Protein AF-R5AZW1-F1 (afdb_monomer)

Structure (mmCIF, N/CA/C/O backbone):
data_AF-R5AZW1-F1
#
_entry.id   AF-R5AZW1-F1
#
loop_
_atom_site.group_PDB
_atom_site.id
_atom_site.type_symbol
_atom_site.label_atom_id
_atom_site.label_alt_id
_atom_site.label_comp_id
_atom_site.label_asym_id
_atom_site.label_entity_id
_atom_site.label_seq_id
_atom_site.pdbx_PDB_ins_code
_atom_site.Cartn_x
_atom_site.Cartn_y
_atom_site.Cartn_z
_atom_site.occupancy
_atom_site.B_iso_or_equiv
_atom_site.auth_seq_id
_atom_site.auth_comp_id
_atom_site.auth_asym_id
_atom_site.auth_atom_id
_atom_site.pdbx_PDB_model_num
ATOM 1 N N . MET A 1 1 ? 16.420 -13.176 -6.718 1.00 76.88 1 MET A N 1
ATOM 2 C CA . MET A 1 1 ? 15.170 -12.806 -7.417 1.00 76.88 1 MET A CA 1
ATOM 3 C C . MET A 1 1 ? 14.242 -14.005 -7.511 1.00 76.88 1 MET A C 1
ATOM 5 O O . MET A 1 1 ? 14.760 -15.119 -7.521 1.00 76.88 1 MET A O 1
ATOM 9 N N . PRO A 1 2 ? 12.912 -13.801 -7.532 1.00 81.50 2 PRO A N 1
ATOM 10 C CA . PRO A 1 2 ? 11.947 -14.888 -7.686 1.00 81.50 2 PRO A CA 1
ATOM 11 C C . PRO A 1 2 ? 12.075 -15.585 -9.046 1.00 81.50 2 PRO A C 1
ATOM 13 O O . PRO A 1 2 ? 12.482 -14.972 -10.034 1.00 81.50 2 PRO A O 1
ATOM 16 N N . ASP A 1 3 ? 11.690 -16.857 -9.102 1.00 87.06 3 ASP A N 1
ATOM 17 C CA . ASP A 1 3 ? 11.747 -17.650 -10.331 1.00 87.06 3 ASP A CA 1
ATOM 18 C C . ASP A 1 3 ? 10.941 -17.000 -11.470 1.00 87.06 3 ASP A C 1
ATOM 20 O O . ASP A 1 3 ? 9.814 -16.536 -11.286 1.00 87.06 3 ASP A O 1
ATOM 24 N N . GLY A 1 4 ? 11.521 -16.981 -12.674 1.00 90.19 4 GLY A N 1
ATOM 25 C CA . GLY A 1 4 ? 10.888 -16.445 -13.885 1.00 90.19 4 GLY A CA 1
ATOM 26 C C . GLY A 1 4 ? 10.971 -14.926 -14.055 1.00 90.19 4 GLY A C 1
ATOM 27 O O . GLY A 1 4 ? 10.566 -14.424 -15.103 1.00 90.19 4 GLY A O 1
ATOM 28 N N . TRP A 1 5 ? 11.507 -14.203 -13.071 1.00 93.88 5 TRP A N 1
ATOM 29 C CA . TRP A 1 5 ? 11.834 -12.786 -13.209 1.00 93.88 5 TRP A CA 1
ATOM 30 C C . TRP A 1 5 ? 13.186 -12.603 -13.900 1.00 93.88 5 TRP A C 1
ATOM 32 O O . TRP A 1 5 ? 14.061 -13.466 -13.815 1.00 93.88 5 TRP A O 1
ATOM 42 N N . SER A 1 6 ? 13.366 -11.461 -14.561 1.00 92.88 6 SER A N 1
ATOM 43 C CA . SER A 1 6 ? 14.646 -11.081 -15.165 1.00 92.88 6 SER A CA 1
ATOM 44 C C . SER A 1 6 ? 15.019 -9.650 -14.815 1.00 92.88 6 SER A C 1
ATOM 46 O O . SER A 1 6 ? 14.184 -8.754 -14.948 1.00 92.88 6 SER A O 1
ATOM 48 N N . ASP A 1 7 ? 16.273 -9.433 -14.445 1.00 90.88 7 ASP A N 1
ATOM 49 C CA . ASP A 1 7 ? 16.876 -8.123 -14.244 1.00 90.88 7 ASP A CA 1
ATOM 50 C C . ASP A 1 7 ? 17.821 -7.759 -15.403 1.00 90.88 7 ASP A C 1
ATOM 52 O O . ASP A 1 7 ? 18.468 -8.619 -16.006 1.00 90.88 7 ASP A O 1
ATOM 56 N N . THR A 1 8 ? 17.856 -6.489 -15.807 1.00 91.75 8 THR A N 1
ATOM 57 C CA . THR A 1 8 ? 18.752 -6.002 -16.869 1.00 91.75 8 THR A CA 1
ATOM 58 C C . THR A 1 8 ? 19.011 -4.504 -16.725 1.00 91.75 8 THR A C 1
ATOM 60 O O . THR A 1 8 ? 18.063 -3.723 -16.632 1.00 91.75 8 THR A O 1
ATOM 63 N N . SER A 1 9 ? 20.278 -4.091 -16.809 1.00 92.25 9 SER A N 1
ATOM 64 C CA . SER A 1 9 ? 20.646 -2.678 -16.956 1.00 92.25 9 SER A CA 1
ATOM 65 C C . SER A 1 9 ? 20.612 -2.251 -18.423 1.00 92.25 9 SER A C 1
ATOM 67 O O . SER A 1 9 ? 21.193 -2.908 -19.291 1.00 92.25 9 SER A O 1
ATOM 69 N N . LYS A 1 10 ? 19.943 -1.131 -18.703 1.00 93.19 10 LYS A N 1
ATOM 70 C CA . LYS A 1 10 ? 19.966 -0.423 -19.993 1.00 93.19 10 LYS A CA 1
ATOM 71 C C . LYS A 1 10 ? 20.724 0.907 -19.918 1.00 93.19 10 LYS A C 1
ATOM 73 O O . LYS A 1 10 ? 20.626 1.707 -20.848 1.00 93.19 10 LYS A O 1
ATOM 78 N N . ALA A 1 11 ? 21.457 1.149 -18.830 1.00 89.62 11 ALA A N 1
ATOM 79 C CA . ALA A 1 11 ? 22.353 2.294 -18.723 1.00 89.62 11 ALA A CA 1
ATOM 80 C C . ALA A 1 11 ? 23.474 2.223 -19.783 1.00 89.62 11 ALA A C 1
ATOM 82 O O . ALA A 1 11 ? 23.737 1.161 -20.355 1.00 89.62 11 ALA A O 1
ATOM 83 N N . ASP A 1 12 ? 24.130 3.355 -20.052 1.00 85.12 12 ASP A N 1
ATOM 84 C CA . ASP A 1 12 ? 25.284 3.432 -20.957 1.00 85.12 12 ASP A CA 1
ATOM 85 C C . ASP A 1 12 ? 26.487 4.099 -20.253 1.00 85.12 12 ASP A C 1
ATOM 87 O O . ASP A 1 12 ? 26.465 5.319 -20.053 1.00 85.12 12 ASP A O 1
ATOM 91 N N . PRO A 1 13 ? 27.529 3.330 -19.868 1.00 84.44 13 PRO A N 1
ATOM 92 C CA . PRO A 1 13 ? 27.634 1.872 -20.000 1.00 84.44 13 PRO A CA 1
ATOM 93 C C . PRO A 1 13 ? 26.660 1.130 -19.067 1.00 84.44 13 PRO A C 1
ATOM 95 O O . PRO A 1 13 ? 26.222 1.668 -18.055 1.00 84.44 13 PRO A O 1
ATOM 98 N N . ALA A 1 14 ? 26.331 -0.121 -19.400 1.00 86.19 14 ALA A N 1
ATOM 99 C CA . ALA A 1 14 ? 25.444 -0.936 -18.571 1.00 86.19 14 ALA A CA 1
ATOM 100 C C . ALA A 1 14 ? 26.052 -1.172 -17.179 1.00 86.19 14 ALA A C 1
ATOM 102 O O . ALA A 1 14 ? 27.218 -1.575 -17.065 1.00 86.19 14 ALA A O 1
ATOM 103 N N . ASN A 1 15 ? 25.241 -0.965 -16.140 1.00 85.06 15 ASN A N 1
ATOM 104 C CA . ASN A 1 15 ? 25.618 -1.251 -14.761 1.00 85.06 15 ASN A CA 1
ATOM 105 C C . ASN A 1 15 ? 25.743 -2.763 -14.546 1.00 85.06 15 ASN A C 1
ATOM 107 O O . ASN A 1 15 ? 25.106 -3.565 -15.237 1.00 85.06 15 ASN A O 1
ATOM 111 N N . LYS A 1 16 ? 26.597 -3.159 -13.600 1.00 77.25 16 LYS A N 1
ATOM 112 C CA . LYS A 1 16 ? 26.887 -4.566 -13.303 1.00 77.25 16 LYS A CA 1
ATOM 113 C C . LYS A 1 16 ? 26.276 -4.975 -11.960 1.00 77.25 16 LYS A C 1
ATOM 115 O O . LYS A 1 16 ? 26.348 -4.179 -11.025 1.00 77.25 16 LYS A O 1
ATOM 120 N N . PRO A 1 17 ? 25.732 -6.199 -11.856 1.00 70.38 17 PRO A N 1
ATOM 121 C CA . PRO A 1 17 ? 25.161 -6.705 -10.615 1.00 70.38 17 PRO A CA 1
ATOM 122 C C . PRO A 1 17 ? 26.236 -7.093 -9.593 1.00 70.38 17 PRO A C 1
ATOM 124 O O . PRO A 1 17 ? 27.392 -7.364 -9.937 1.00 70.38 17 PRO A O 1
ATOM 127 N N . TYR A 1 18 ? 25.845 -7.206 -8.325 1.00 62.69 18 TYR A N 1
ATOM 128 C CA . TYR A 1 18 ? 26.650 -7.866 -7.301 1.00 62.69 18 TYR A CA 1
ATOM 129 C C . TYR A 1 18 ? 26.858 -9.350 -7.666 1.00 62.69 18 TYR A C 1
ATOM 131 O O . TYR A 1 18 ? 25.912 -10.007 -8.109 1.00 62.69 18 TYR A O 1
ATOM 139 N N . PRO A 1 19 ? 28.046 -9.946 -7.437 1.00 62.03 19 PRO A N 1
ATOM 140 C CA . PRO A 1 19 ? 29.243 -9.390 -6.796 1.00 62.03 19 PRO A CA 1
ATOM 141 C C . PRO A 1 19 ? 30.263 -8.778 -7.768 1.00 62.03 19 PRO A C 1
ATOM 143 O O . PRO A 1 19 ? 31.362 -8.429 -7.335 1.00 62.03 19 PRO A O 1
ATOM 146 N N . ASP A 1 20 ? 29.943 -8.681 -9.061 1.00 65.69 20 ASP A N 1
ATOM 147 C CA . ASP A 1 20 ? 30.880 -8.203 -10.087 1.00 65.69 20 ASP A CA 1
ATOM 148 C C . ASP A 1 20 ? 31.242 -6.723 -9.897 1.00 65.69 20 ASP A C 1
ATOM 150 O O . ASP A 1 20 ? 32.332 -6.295 -10.290 1.00 65.69 20 ASP A O 1
ATOM 154 N N . ASP A 1 21 ? 30.355 -5.966 -9.248 1.00 65.94 21 ASP A N 1
ATOM 155 C CA . ASP A 1 21 ? 30.630 -4.649 -8.692 1.00 65.94 21 ASP A CA 1
ATOM 156 C C . ASP A 1 21 ? 30.163 -4.589 -7.219 1.00 65.94 21 ASP A C 1
ATOM 158 O O . ASP A 1 21 ? 28.979 -4.799 -6.936 1.00 65.94 21 ASP A O 1
ATOM 162 N N . PRO A 1 22 ? 31.054 -4.311 -6.243 1.00 60.47 22 PRO A N 1
ATOM 163 C CA . PRO A 1 22 ? 30.675 -4.175 -4.834 1.00 60.47 22 PRO A CA 1
ATOM 164 C C . PRO A 1 22 ? 29.784 -2.954 -4.563 1.00 60.47 22 PRO A C 1
ATOM 166 O O . PRO A 1 22 ? 29.311 -2.789 -3.439 1.00 60.47 22 PRO A O 1
ATOM 169 N N . THR A 1 23 ? 29.577 -2.100 -5.565 1.00 61.88 23 THR A N 1
ATOM 170 C CA . THR A 1 23 ? 28.683 -0.948 -5.517 1.00 61.88 23 THR A CA 1
ATOM 171 C C . THR A 1 23 ? 27.357 -1.174 -6.246 1.00 61.88 23 THR A C 1
ATOM 173 O O . THR A 1 23 ? 26.693 -0.198 -6.537 1.00 61.88 23 THR A O 1
ATOM 176 N N . ASP A 1 24 ? 26.951 -2.431 -6.484 1.00 65.62 24 ASP A N 1
ATOM 177 C CA . ASP A 1 24 ? 25.712 -2.843 -7.174 1.00 65.62 24 ASP A CA 1
ATOM 178 C C . ASP A 1 24 ? 24.597 -1.784 -7.217 1.00 65.62 24 ASP A C 1
ATOM 180 O O . ASP A 1 24 ? 24.000 -1.401 -6.203 1.00 65.62 24 ASP A O 1
ATOM 184 N N . PHE A 1 25 ? 24.360 -1.302 -8.435 1.00 75.31 25 PHE A N 1
ATOM 185 C CA . PHE A 1 25 ? 23.361 -0.291 -8.768 1.00 75.31 25 PHE A CA 1
ATOM 186 C C . PHE A 1 25 ? 22.178 -0.890 -9.524 1.00 75.31 25 PHE A C 1
ATOM 188 O O . PHE A 1 25 ? 21.281 -0.159 -9.928 1.00 75.31 25 PHE A O 1
ATOM 195 N N . THR A 1 26 ? 22.181 -2.208 -9.730 1.00 88.81 26 THR A N 1
ATOM 196 C CA . THR A 1 26 ? 21.106 -2.954 -10.382 1.00 88.81 26 THR A CA 1
ATOM 197 C C . THR A 1 26 ? 20.138 -3.512 -9.333 1.00 88.81 26 THR A C 1
ATOM 199 O O . THR A 1 26 ? 20.207 -3.174 -8.148 1.00 88.81 26 THR A O 1
ATOM 202 N N . TRP A 1 27 ? 19.173 -4.325 -9.760 1.00 90.88 27 TRP A N 1
ATOM 203 C CA . TRP A 1 27 ? 18.217 -4.931 -8.843 1.00 90.88 27 TRP A CA 1
ATOM 204 C C . TRP A 1 27 ? 18.862 -6.067 -8.044 1.00 90.88 27 TRP A C 1
ATOM 206 O O . TRP A 1 27 ? 19.248 -7.092 -8.598 1.00 90.88 27 TRP A O 1
ATOM 216 N N . VAL A 1 28 ? 18.873 -5.938 -6.720 1.00 86.94 28 VAL A N 1
ATOM 217 C CA . VAL A 1 28 ? 19.456 -6.913 -5.793 1.00 86.94 28 VAL A CA 1
ATOM 218 C C . VAL A 1 28 ? 18.421 -7.427 -4.795 1.00 86.94 28 VAL A C 1
ATOM 220 O O . VAL A 1 28 ? 17.479 -6.733 -4.418 1.00 86.94 28 VAL A O 1
ATOM 223 N N . THR A 1 29 ? 18.573 -8.679 -4.363 1.00 87.56 29 THR A N 1
ATOM 224 C CA . THR A 1 29 ? 17.787 -9.240 -3.257 1.00 87.56 29 THR A CA 1
ATOM 225 C C . THR A 1 29 ? 18.487 -8.934 -1.935 1.00 87.56 29 THR A C 1
ATOM 227 O O . THR A 1 29 ? 19.604 -9.396 -1.710 1.00 87.56 29 THR A O 1
ATOM 230 N N . MET A 1 30 ? 17.826 -8.184 -1.054 1.00 83.06 30 MET A N 1
ATOM 231 C CA . MET A 1 30 ? 18.367 -7.755 0.237 1.00 83.06 30 MET A CA 1
ATOM 232 C C . MET A 1 30 ? 17.641 -8.442 1.394 1.00 83.06 30 MET A C 1
ATOM 234 O O . MET A 1 30 ? 16.419 -8.585 1.336 1.00 83.06 30 MET A O 1
ATOM 238 N N . PRO A 1 31 ? 18.345 -8.849 2.467 1.00 83.38 31 PRO A N 1
ATOM 239 C CA . PRO A 1 31 ? 17.691 -9.342 3.674 1.00 83.38 31 PRO A CA 1
ATOM 240 C C . PRO A 1 31 ? 16.939 -8.211 4.385 1.00 83.38 31 PRO A C 1
ATOM 242 O O . PRO A 1 31 ? 17.394 -7.068 4.372 1.00 83.38 31 PRO A O 1
ATOM 245 N N . SER A 1 32 ? 15.841 -8.534 5.070 1.00 81.19 32 SER A N 1
ATOM 246 C CA . SER A 1 32 ? 15.137 -7.603 5.964 1.00 81.19 32 SER A CA 1
ATOM 247 C C . SER A 1 32 ? 16.091 -7.053 7.027 1.00 81.19 32 SER A C 1
ATOM 249 O O . SER A 1 32 ? 16.717 -7.832 7.749 1.00 81.19 32 SER A O 1
ATOM 251 N N . ASN A 1 33 ? 16.258 -5.730 7.111 1.00 74.69 33 ASN A N 1
ATOM 252 C CA . ASN A 1 33 ? 17.127 -5.107 8.110 1.00 74.69 33 ASN A CA 1
ATOM 253 C C . ASN A 1 33 ? 16.808 -3.620 8.317 1.00 74.69 33 ASN A C 1
ATOM 255 O O . ASN A 1 33 ? 16.446 -2.918 7.377 1.00 74.69 33 ASN A O 1
ATOM 259 N N . GLY A 1 34 ? 17.050 -3.116 9.530 1.00 70.00 34 GLY A N 1
ATOM 260 C CA . GLY A 1 34 ? 16.781 -1.714 9.877 1.00 70.00 34 GLY A CA 1
ATOM 261 C C . GLY A 1 34 ? 17.607 -0.676 9.107 1.00 70.00 34 GLY A C 1
ATOM 262 O O . GLY A 1 34 ? 17.243 0.488 9.107 1.00 70.00 34 GLY A O 1
ATOM 263 N N . LEU A 1 35 ? 18.693 -1.069 8.428 1.00 69.75 35 LEU A N 1
ATOM 264 C CA . LEU A 1 35 ? 19.509 -0.133 7.647 1.00 69.75 35 LEU A CA 1
ATOM 265 C C . LEU A 1 35 ? 18.927 0.136 6.255 1.00 69.75 35 LEU A C 1
ATOM 267 O O . LEU A 1 35 ? 19.135 1.219 5.714 1.00 69.75 35 LEU A O 1
ATOM 271 N N . ASN A 1 36 ? 18.284 -0.857 5.635 1.00 71.88 36 ASN A N 1
ATOM 272 C CA . ASN A 1 36 ? 17.849 -0.795 4.239 1.00 71.88 36 ASN A CA 1
ATOM 273 C C . ASN A 1 36 ? 16.331 -0.690 4.109 1.00 71.88 36 ASN A C 1
ATOM 275 O O . ASN A 1 36 ? 15.863 0.258 3.489 1.00 71.88 36 ASN A O 1
ATOM 279 N N . ALA A 1 37 ? 15.608 -1.646 4.691 1.00 73.06 37 ALA A N 1
ATOM 280 C CA . ALA A 1 37 ? 14.163 -1.649 4.888 1.00 73.06 37 ALA A CA 1
ATOM 281 C C . ALA A 1 37 ? 13.788 -2.877 5.737 1.00 73.06 37 ALA A C 1
ATOM 283 O O . ALA A 1 37 ? 14.429 -3.931 5.637 1.00 73.06 37 ALA A O 1
ATOM 284 N N . ILE A 1 38 ? 12.745 -2.763 6.559 1.00 77.56 38 ILE A N 1
ATOM 285 C CA . ILE A 1 38 ? 12.193 -3.906 7.295 1.00 77.56 38 ILE A CA 1
ATOM 286 C C . ILE A 1 38 ? 10.981 -4.381 6.510 1.00 77.56 38 ILE A C 1
ATOM 288 O O . ILE A 1 38 ? 9.958 -3.700 6.490 1.00 77.56 38 ILE A O 1
ATOM 292 N N . THR A 1 39 ? 11.099 -5.523 5.828 1.00 75.38 39 THR A N 1
ATOM 293 C CA . THR A 1 39 ? 9.947 -6.029 5.082 1.00 75.38 39 THR A CA 1
ATOM 294 C C . THR A 1 39 ? 8.820 -6.446 6.035 1.00 75.38 39 THR A C 1
ATOM 296 O O . THR A 1 39 ? 9.087 -7.121 7.037 1.00 75.38 39 THR A O 1
ATOM 299 N N . PRO A 1 40 ? 7.567 -6.074 5.727 1.00 67.38 40 PRO A N 1
ATOM 300 C CA . PRO A 1 40 ? 6.389 -6.561 6.437 1.00 67.38 40 PRO A CA 1
ATOM 301 C C . PRO A 1 40 ? 6.153 -8.077 6.288 1.00 67.38 40 PRO A C 1
ATOM 303 O O . PRO A 1 40 ? 5.501 -8.656 7.157 1.00 67.38 40 PRO A O 1
ATOM 306 N N . TRP A 1 41 ? 6.689 -8.745 5.251 1.00 71.56 41 TRP A N 1
ATOM 307 C CA . TRP A 1 41 ? 6.569 -10.204 5.084 1.00 71.56 41 TRP A CA 1
ATOM 308 C C . TRP A 1 41 ? 7.860 -10.866 4.612 1.00 71.56 41 TRP A C 1
ATOM 310 O O . TRP A 1 41 ? 8.583 -10.375 3.756 1.00 71.56 41 TRP A O 1
ATOM 320 N N . GLY A 1 42 ? 8.096 -12.083 5.096 1.00 72.75 42 GLY A N 1
ATOM 321 C CA . GLY A 1 42 ? 9.239 -12.879 4.663 1.00 72.75 42 GLY A CA 1
ATOM 322 C C . GLY A 1 42 ? 10.571 -12.349 5.197 1.00 72.75 42 GLY A C 1
ATOM 323 O O . GLY A 1 42 ? 10.635 -11.651 6.206 1.00 72.75 42 GLY A O 1
ATOM 324 N N . ALA A 1 43 ? 11.663 -12.771 4.559 1.00 82.75 43 ALA A N 1
ATOM 325 C CA . ALA A 1 43 ? 13.023 -12.524 5.044 1.00 82.75 43 ALA A CA 1
ATOM 326 C C . ALA A 1 43 ? 13.838 -11.580 4.147 1.00 82.75 43 ALA A C 1
ATOM 328 O O . ALA A 1 43 ? 14.952 -11.204 4.515 1.00 82.75 43 ALA A O 1
ATOM 329 N N . CYS A 1 44 ? 13.324 -11.217 2.971 1.00 84.25 44 CYS A N 1
ATOM 330 C CA . CYS A 1 44 ? 14.052 -10.442 1.975 1.00 84.25 44 CYS A CA 1
ATOM 331 C C . CYS A 1 44 ? 13.114 -9.653 1.060 1.00 84.25 44 CYS A C 1
ATOM 333 O O . CYS A 1 44 ? 11.981 -10.068 0.857 1.00 84.25 44 CYS A O 1
ATOM 335 N N . PHE A 1 45 ? 13.642 -8.596 0.450 1.00 88.06 45 PHE A N 1
ATOM 336 C CA . PHE A 1 45 ? 12.962 -7.733 -0.518 1.00 88.06 45 PHE A CA 1
ATOM 337 C C . PHE A 1 45 ? 13.876 -7.442 -1.722 1.00 88.06 45 PHE A C 1
ATOM 339 O O . PHE A 1 45 ? 15.079 -7.723 -1.681 1.00 88.06 45 PHE A O 1
ATOM 346 N N . ALA A 1 46 ? 13.325 -6.884 -2.804 1.00 91.12 46 ALA A N 1
ATOM 347 C CA . ALA A 1 46 ? 14.109 -6.422 -3.951 1.00 91.12 46 ALA A CA 1
ATOM 348 C C . ALA A 1 46 ? 14.458 -4.936 -3.792 1.00 91.12 46 ALA A C 1
ATOM 350 O O . ALA A 1 46 ? 13.611 -4.141 -3.398 1.00 91.12 46 ALA A O 1
ATOM 351 N N . MET A 1 47 ? 15.692 -4.546 -4.101 1.00 89.94 47 MET A N 1
ATOM 352 C CA . MET A 1 47 ? 16.184 -3.175 -3.947 1.00 89.94 47 MET A CA 1
ATOM 353 C C . MET A 1 47 ? 16.992 -2.751 -5.167 1.00 89.94 47 MET A C 1
ATOM 355 O O . MET A 1 47 ? 17.668 -3.574 -5.772 1.00 89.94 47 MET A O 1
ATOM 359 N N . VAL A 1 48 ? 16.957 -1.464 -5.492 1.00 90.44 48 VAL A N 1
ATOM 360 C CA . VAL A 1 48 ? 17.796 -0.831 -6.516 1.00 90.44 48 VAL A CA 1
ATOM 361 C C . VAL A 1 48 ? 18.225 0.551 -6.031 1.00 90.44 48 VAL A C 1
ATOM 363 O O . VAL A 1 48 ? 17.488 1.202 -5.287 1.00 90.44 48 VAL A O 1
ATOM 366 N N . GLN A 1 49 ? 19.418 1.008 -6.411 1.00 85.94 49 GLN A N 1
ATOM 367 C CA . GLN A 1 49 ? 19.969 2.284 -5.951 1.00 85.94 49 GLN A CA 1
ATOM 368 C C . GLN A 1 49 ? 20.717 3.033 -7.054 1.00 85.94 49 GLN A C 1
ATOM 370 O O . GLN A 1 49 ? 21.299 2.427 -7.947 1.00 85.94 49 GLN A O 1
ATOM 375 N N . CYS A 1 50 ? 20.720 4.366 -6.976 1.00 80.81 50 CYS A N 1
ATOM 376 C CA . CYS A 1 50 ? 21.550 5.191 -7.849 1.00 80.81 50 CYS A CA 1
ATOM 377 C C . CYS A 1 50 ? 23.031 5.122 -7.463 1.00 80.81 50 CYS A C 1
ATOM 379 O O . CYS A 1 50 ? 23.386 4.891 -6.306 1.00 80.81 50 CYS A O 1
ATOM 381 N N . HIS A 1 51 ? 23.877 5.474 -8.431 1.00 75.44 51 HIS A N 1
ATOM 382 C CA . HIS A 1 51 ? 25.277 5.815 -8.197 1.00 75.44 51 HIS A CA 1
ATOM 383 C C . HIS A 1 51 ? 25.427 6.977 -7.214 1.00 75.44 51 HIS A C 1
ATOM 385 O O . HIS A 1 51 ? 24.792 8.025 -7.367 1.00 75.44 51 HIS A O 1
ATOM 391 N N . TYR A 1 52 ? 26.320 6.812 -6.236 1.00 66.06 52 TYR A N 1
ATOM 392 C CA . TYR A 1 52 ? 26.723 7.868 -5.308 1.00 66.06 52 TYR A CA 1
ATOM 393 C C . TYR A 1 52 ? 27.991 8.563 -5.818 1.00 66.06 52 TYR A C 1
ATOM 395 O O . TYR A 1 52 ? 28.961 7.908 -6.188 1.00 66.06 52 TYR A O 1
ATOM 403 N N . GLY A 1 53 ? 28.031 9.898 -5.801 1.00 64.88 53 GLY A N 1
ATOM 404 C CA . GLY A 1 53 ? 29.239 10.641 -6.169 1.00 64.88 53 GLY A CA 1
ATOM 405 C C . GLY A 1 53 ? 28.982 12.082 -6.598 1.00 64.88 53 GLY A C 1
ATOM 406 O O . GLY A 1 53 ? 27.845 12.536 -6.661 1.00 64.88 53 GLY A O 1
ATOM 407 N N . VAL A 1 54 ? 30.066 12.807 -6.900 1.00 64.12 54 VAL A N 1
ATOM 408 C CA . VAL A 1 54 ? 30.015 14.205 -7.382 1.00 64.12 54 VAL A CA 1
ATOM 409 C C . VAL A 1 54 ? 29.395 14.295 -8.782 1.00 64.12 54 VAL A C 1
ATOM 411 O O . VAL A 1 54 ? 28.740 15.284 -9.103 1.00 64.12 54 VAL A O 1
ATOM 414 N N . THR A 1 55 ? 29.569 13.247 -9.590 1.00 76.00 55 THR A N 1
ATOM 415 C CA . THR A 1 55 ? 29.022 13.132 -10.947 1.00 76.00 55 THR A CA 1
ATOM 416 C C . THR A 1 55 ? 28.386 11.746 -11.089 1.00 76.00 55 THR A C 1
ATOM 418 O O . THR A 1 55 ? 29.028 10.840 -11.616 1.00 76.00 55 THR A O 1
ATOM 421 N N . PRO A 1 56 ? 27.188 11.533 -10.522 1.00 78.56 56 PRO A N 1
ATOM 422 C CA . PRO A 1 56 ? 26.574 10.212 -10.492 1.00 78.56 56 PRO A CA 1
ATOM 423 C C . PRO A 1 56 ? 26.212 9.756 -11.909 1.00 78.56 56 PRO A C 1
ATOM 425 O O . PRO A 1 56 ? 25.665 10.534 -12.696 1.00 78.56 56 PRO A O 1
ATOM 428 N N . GLU A 1 57 ? 26.529 8.503 -12.227 1.00 83.62 57 GLU A N 1
ATOM 429 C CA . GLU A 1 57 ? 26.151 7.879 -13.494 1.00 83.62 57 GLU A CA 1
ATOM 430 C C . GLU A 1 57 ? 24.639 7.626 -13.545 1.00 83.62 57 GLU A C 1
ATOM 432 O O . GLU A 1 57 ? 23.964 7.511 -12.515 1.00 83.62 57 GLU A O 1
ATOM 437 N N . ALA A 1 58 ? 24.094 7.580 -14.760 1.00 87.62 58 ALA A N 1
ATOM 438 C CA . ALA A 1 58 ? 22.676 7.328 -14.961 1.00 87.62 58 ALA A CA 1
ATOM 439 C C . ALA A 1 58 ? 22.336 5.851 -14.710 1.00 87.62 58 ALA A C 1
ATOM 441 O O . ALA A 1 58 ? 23.058 4.943 -15.111 1.00 87.62 58 ALA A O 1
ATOM 442 N N . SER A 1 59 ? 21.198 5.625 -14.072 1.00 90.50 59 SER A N 1
ATOM 443 C CA . SER A 1 59 ? 20.564 4.330 -13.859 1.00 90.50 59 SER A CA 1
ATOM 444 C C . SER A 1 59 ? 19.425 4.160 -14.860 1.00 90.50 59 SER A C 1
ATOM 446 O O . SER A 1 59 ? 18.666 5.104 -15.110 1.00 90.50 59 SER A O 1
ATOM 448 N N . ASP A 1 60 ? 19.310 2.962 -15.424 1.00 94.50 60 ASP A N 1
ATOM 449 C CA . ASP A 1 60 ? 18.160 2.529 -16.221 1.00 94.50 60 ASP A CA 1
ATOM 450 C C . ASP A 1 60 ? 17.978 1.024 -16.002 1.00 94.50 60 ASP A C 1
ATOM 452 O O . ASP A 1 60 ? 18.373 0.193 -16.820 1.00 94.50 60 ASP A O 1
ATOM 456 N N . GLU A 1 61 ? 17.458 0.679 -14.828 1.00 95.00 61 GLU A N 1
ATOM 457 C CA . GLU A 1 61 ? 17.511 -0.669 -14.268 1.00 95.00 61 GLU A CA 1
ATOM 458 C C . GLU A 1 61 ? 16.140 -1.322 -14.299 1.00 95.00 61 GLU A C 1
ATOM 460 O O . GLU A 1 61 ? 15.186 -0.840 -13.685 1.00 95.00 61 GLU A O 1
ATOM 465 N N . TRP A 1 62 ? 16.036 -2.438 -15.009 1.00 96.56 62 TRP A N 1
ATOM 466 C CA . TRP A 1 62 ? 14.773 -3.112 -15.271 1.00 96.56 62 TRP A CA 1
ATOM 467 C C . TRP A 1 62 ? 14.680 -4.388 -14.459 1.00 96.56 62 TRP A C 1
ATOM 469 O O . TRP A 1 62 ? 15.576 -5.219 -14.534 1.00 96.56 62 TRP A O 1
ATOM 479 N N . LEU A 1 63 ? 13.561 -4.568 -13.767 1.00 96.62 63 LEU A N 1
ATOM 480 C CA . LEU A 1 63 ? 13.152 -5.826 -13.162 1.00 96.62 63 LEU A CA 1
ATOM 481 C C . LEU A 1 63 ? 11.805 -6.227 -13.761 1.00 96.62 63 LEU A C 1
ATOM 483 O O . LEU A 1 63 ? 10.798 -5.544 -13.581 1.00 96.62 63 LEU A O 1
ATOM 487 N N . VAL A 1 64 ? 11.802 -7.311 -14.527 1.00 97.50 64 VAL A N 1
ATOM 488 C CA . VAL A 1 64 ? 10.682 -7.720 -15.377 1.00 97.50 64 VAL A CA 1
ATOM 489 C C . VAL A 1 64 ? 10.043 -8.991 -14.831 1.00 97.50 64 VAL A C 1
ATOM 491 O O . VAL A 1 64 ? 10.738 -9.964 -14.537 1.00 97.50 64 VAL A O 1
ATOM 494 N N . THR A 1 65 ? 8.716 -8.985 -14.721 1.00 96.88 65 THR A N 1
ATOM 495 C CA . THR A 1 65 ? 7.931 -10.141 -14.281 1.00 96.88 65 THR A CA 1
ATOM 496 C C . THR A 1 65 ? 7.900 -11.234 -15.355 1.00 96.88 65 THR A C 1
ATOM 498 O O . THR A 1 65 ? 8.031 -10.942 -16.551 1.00 96.88 65 THR A O 1
ATOM 501 N N . PRO A 1 66 ? 7.606 -12.493 -14.985 1.00 96.44 66 PRO A N 1
ATOM 502 C CA . PRO A 1 66 ? 7.125 -13.467 -15.957 1.00 96.44 66 PRO A CA 1
ATOM 503 C C . PRO A 1 66 ? 5.823 -12.985 -16.619 1.00 96.44 66 PRO A C 1
ATOM 505 O O . PRO A 1 66 ? 5.159 -12.053 -16.149 1.00 96.44 66 PRO A O 1
ATOM 508 N N . THR A 1 67 ? 5.441 -13.641 -17.714 1.00 96.75 67 THR A N 1
ATOM 509 C CA . THR A 1 67 ? 4.145 -13.402 -18.357 1.00 96.75 67 THR A CA 1
ATOM 510 C C . THR A 1 67 ? 3.018 -13.882 -17.451 1.00 96.75 67 THR A C 1
ATOM 512 O O . THR A 1 67 ? 3.019 -15.026 -17.000 1.00 96.75 67 THR A O 1
ATOM 515 N N . ILE A 1 68 ? 2.025 -13.027 -17.250 1.00 96.00 68 ILE A N 1
ATOM 516 C CA . ILE A 1 68 ? 0.819 -13.311 -16.475 1.00 96.00 68 ILE A CA 1
ATOM 517 C C . ILE A 1 68 ? -0.427 -12.968 -17.293 1.00 96.00 68 ILE A C 1
ATOM 519 O O . ILE A 1 68 ? -0.344 -12.296 -18.318 1.00 96.00 68 ILE A O 1
ATOM 523 N N . THR A 1 69 ? -1.594 -13.460 -16.881 1.00 97.50 69 THR A N 1
ATOM 524 C CA . THR A 1 69 ? -2.881 -13.147 -17.526 1.00 97.50 69 THR A CA 1
ATOM 525 C C . THR A 1 69 ? -3.864 -12.666 -16.460 1.00 97.50 69 THR A C 1
ATOM 527 O O . THR A 1 69 ? -4.475 -13.508 -15.804 1.00 97.50 69 THR A O 1
ATOM 530 N N . PRO A 1 70 ? -3.991 -11.340 -16.262 1.00 96.44 70 PRO A N 1
ATOM 531 C CA . PRO A 1 70 ? -4.885 -10.763 -15.265 1.00 96.44 70 PRO A CA 1
ATOM 532 C C . PRO A 1 70 ? -6.350 -11.104 -15.549 1.00 96.44 70 PRO A C 1
ATOM 534 O O . PRO A 1 70 ? -6.787 -11.086 -16.706 1.00 96.44 70 PRO A O 1
ATOM 537 N N . GLN A 1 71 ? -7.108 -11.388 -14.500 1.00 94.81 71 GLN A N 1
ATOM 538 C CA . GLN A 1 71 ? -8.552 -11.585 -14.524 1.00 94.81 71 GLN A CA 1
ATOM 539 C C . GLN A 1 71 ? -9.296 -10.266 -14.300 1.00 94.81 71 GLN A C 1
ATOM 541 O O . GLN A 1 71 ? -8.705 -9.237 -13.985 1.00 94.81 71 GLN A O 1
ATOM 546 N N . THR A 1 72 ? -10.614 -10.282 -14.503 1.00 91.94 72 THR A N 1
ATOM 547 C CA . THR A 1 72 ? -11.467 -9.141 -14.158 1.00 91.94 72 THR A CA 1
ATOM 548 C C . THR A 1 72 ? -11.321 -8.801 -12.674 1.00 91.94 72 THR A C 1
ATOM 550 O O . THR A 1 72 ? -11.282 -9.704 -11.847 1.00 91.94 72 THR A O 1
ATOM 553 N N . ASP A 1 73 ? -11.249 -7.504 -12.373 1.00 88.38 73 ASP A N 1
ATOM 554 C CA . ASP A 1 73 ? -11.038 -6.915 -11.041 1.00 88.38 73 ASP A CA 1
ATOM 555 C C . ASP A 1 73 ? -9.630 -7.094 -10.448 1.00 88.38 73 ASP A C 1
ATOM 557 O O . ASP A 1 73 ? -9.339 -6.520 -9.397 1.00 88.38 73 ASP A O 1
ATOM 561 N N . ASP A 1 74 ? -8.717 -7.787 -11.140 1.00 93.25 74 ASP A N 1
ATOM 562 C CA . ASP A 1 74 ? -7.317 -7.843 -10.721 1.00 93.25 74 ASP A CA 1
ATOM 563 C C . ASP A 1 74 ? -6.675 -6.453 -10.751 1.00 93.25 74 ASP A C 1
ATOM 565 O O . ASP A 1 74 ? -6.930 -5.623 -11.635 1.00 93.25 74 ASP A O 1
ATOM 569 N N . LEU A 1 75 ? -5.766 -6.238 -9.806 1.00 95.25 75 LEU A N 1
ATOM 570 C CA . LEU A 1 75 ? -4.870 -5.094 -9.752 1.00 95.25 75 LEU A CA 1
ATOM 571 C C . LEU A 1 75 ? -3.432 -5.586 -9.722 1.00 95.25 75 LEU A C 1
ATOM 573 O O . LEU A 1 75 ? -3.157 -6.670 -9.211 1.00 95.25 75 LEU A O 1
ATOM 577 N N . LEU A 1 76 ? -2.509 -4.767 -10.221 1.00 96.50 76 LEU A N 1
ATOM 578 C CA . LEU A 1 76 ? -1.104 -4.928 -9.867 1.00 96.50 76 LEU A CA 1
ATOM 579 C C . LEU A 1 76 ? -0.884 -4.233 -8.527 1.00 96.50 76 LEU A C 1
ATOM 581 O O . LEU A 1 76 ? -1.118 -3.031 -8.399 1.00 96.50 76 LEU A O 1
ATOM 585 N N . HIS A 1 77 ? -0.442 -4.995 -7.537 1.00 91.69 77 HIS A N 1
ATOM 586 C CA . HIS A 1 77 ? -0.239 -4.520 -6.181 1.00 91.69 77 HIS A CA 1
ATOM 587 C C . HIS A 1 77 ? 1.148 -4.909 -5.678 1.00 91.69 77 HIS A C 1
ATOM 589 O O . HIS A 1 77 ? 1.606 -6.027 -5.893 1.00 91.69 77 HIS A O 1
ATOM 595 N N . PHE A 1 78 ? 1.828 -3.974 -5.030 1.00 92.25 78 PHE A N 1
ATOM 596 C CA . PHE A 1 78 ? 3.141 -4.190 -4.437 1.00 92.25 78 PHE A CA 1
ATOM 597 C C . PHE A 1 78 ? 3.372 -3.194 -3.312 1.00 92.25 78 PHE A C 1
ATOM 599 O O . PHE A 1 78 ? 2.707 -2.160 -3.229 1.00 92.25 78 PHE A O 1
ATOM 606 N N . TYR A 1 79 ? 4.361 -3.486 -2.482 1.00 89.44 79 TY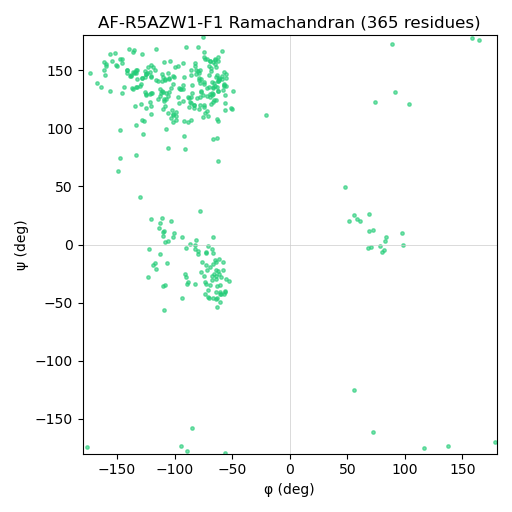R A N 1
ATOM 607 C CA . TYR A 1 79 ? 4.834 -2.569 -1.464 1.00 89.44 79 TYR A CA 1
ATOM 608 C C . TYR A 1 79 ? 6.095 -1.900 -1.930 1.00 89.44 79 TYR A C 1
ATOM 610 O O . TYR A 1 79 ? 6.926 -2.530 -2.580 1.00 89.44 79 TYR A O 1
ATOM 618 N N . MET A 1 80 ? 6.254 -0.640 -1.556 1.00 91.62 80 MET A N 1
ATOM 619 C CA . MET A 1 80 ? 7.462 0.104 -1.846 1.00 91.62 80 MET A CA 1
ATOM 620 C C . MET A 1 80 ? 7.890 0.922 -0.634 1.00 91.62 80 MET A C 1
ATOM 622 O O . MET A 1 80 ? 7.070 1.603 -0.019 1.00 91.62 80 MET A O 1
ATOM 626 N N . ALA A 1 81 ? 9.184 0.871 -0.336 1.00 88.56 81 ALA A N 1
ATOM 627 C CA . ALA A 1 81 ? 9.856 1.799 0.561 1.00 88.56 81 ALA A CA 1
ATOM 628 C C . ALA A 1 81 ? 10.762 2.707 -0.279 1.00 88.56 81 ALA A C 1
ATOM 630 O O . ALA A 1 81 ? 11.575 2.236 -1.085 1.00 88.56 81 ALA A O 1
ATOM 631 N N . TYR A 1 82 ? 10.586 4.017 -0.139 1.00 88.38 82 TYR A N 1
ATOM 632 C CA . TYR A 1 82 ? 11.375 5.028 -0.836 1.00 88.38 82 TYR A CA 1
ATOM 633 C C . TYR A 1 82 ? 11.285 6.360 -0.098 1.00 88.38 82 TYR A C 1
ATOM 635 O O . TYR A 1 82 ? 10.272 6.661 0.524 1.00 88.38 82 TYR A O 1
ATOM 643 N N . ASN A 1 83 ? 12.316 7.190 -0.248 1.00 86.25 83 ASN A N 1
ATOM 644 C CA . ASN A 1 83 ? 12.338 8.515 0.352 1.00 86.25 83 ASN A CA 1
ATOM 645 C C . ASN A 1 83 ? 11.950 9.592 -0.683 1.00 86.25 83 ASN A C 1
ATOM 647 O O . ASN A 1 83 ? 12.723 9.830 -1.621 1.00 86.25 83 ASN A O 1
ATOM 651 N N . PRO A 1 84 ? 10.804 10.285 -0.529 1.00 86.00 84 PRO A N 1
ATOM 652 C CA . PRO A 1 84 ? 10.354 11.277 -1.505 1.00 86.00 84 PRO A CA 1
ATOM 653 C C . PRO A 1 84 ? 11.265 12.513 -1.564 1.00 86.00 84 PRO A C 1
ATOM 655 O O . PRO A 1 84 ? 11.375 13.140 -2.616 1.00 86.00 84 PRO A O 1
ATOM 658 N N . TYR A 1 85 ? 11.961 12.862 -0.476 1.00 82.06 85 TYR A N 1
ATOM 659 C CA . TYR A 1 85 ? 12.855 14.022 -0.439 1.00 82.06 85 TYR A CA 1
ATOM 660 C C . TYR A 1 85 ? 14.130 13.806 -1.257 1.00 82.06 85 TYR A C 1
ATOM 662 O O . TYR A 1 85 ? 14.512 14.670 -2.041 1.00 82.06 85 TYR A O 1
ATOM 670 N N . PHE A 1 86 ? 14.777 12.645 -1.120 1.00 82.94 86 PHE A N 1
ATOM 671 C CA . PHE A 1 86 ? 16.000 12.334 -1.872 1.00 82.94 86 PHE A CA 1
ATOM 672 C C . PHE A 1 86 ? 15.742 11.888 -3.319 1.00 82.94 86 PHE A C 1
ATOM 674 O O . PHE A 1 86 ? 16.681 11.696 -4.092 1.00 82.94 86 PHE A O 1
ATOM 681 N N . MET A 1 87 ? 14.475 11.729 -3.692 1.00 85.81 87 MET A N 1
ATOM 682 C CA . MET A 1 87 ? 14.049 11.421 -5.051 1.00 85.81 87 MET A CA 1
ATOM 683 C C . MET A 1 87 ? 13.812 12.684 -5.895 1.00 85.81 87 MET A C 1
ATOM 685 O O . MET A 1 87 ? 14.055 12.665 -7.100 1.00 85.81 87 MET A O 1
ATOM 689 N N . LEU A 1 88 ? 13.337 13.782 -5.301 1.00 85.44 88 LEU A N 1
ATOM 690 C CA . LEU A 1 88 ? 12.987 15.016 -6.017 1.00 85.44 88 LEU A CA 1
ATOM 691 C C . LEU A 1 88 ? 14.204 15.937 -6.223 1.00 85.44 88 LEU A C 1
ATOM 693 O O . LEU A 1 88 ? 15.144 15.948 -5.432 1.00 85.44 88 LEU A O 1
ATOM 697 N N . ARG A 1 89 ? 14.200 16.716 -7.314 1.00 72.69 89 ARG A N 1
ATOM 698 C CA . ARG A 1 89 ? 15.343 17.558 -7.723 1.00 72.69 89 ARG A CA 1
ATOM 699 C C . ARG A 1 89 ? 15.314 18.976 -7.144 1.00 72.69 89 ARG A C 1
ATOM 701 O O . ARG A 1 89 ? 16.383 19.555 -6.948 1.00 72.69 89 ARG A O 1
ATOM 708 N N . ASP A 1 90 ? 14.136 19.527 -6.858 1.00 65.81 90 ASP A N 1
ATOM 709 C CA . ASP A 1 90 ? 13.981 20.842 -6.224 1.00 65.81 90 ASP A CA 1
ATOM 710 C C . ASP A 1 90 ? 13.638 20.689 -4.734 1.00 65.81 90 ASP A C 1
ATOM 712 O O . ASP A 1 90 ? 12.584 20.158 -4.377 1.00 65.81 90 ASP A O 1
ATOM 716 N N . ARG A 1 91 ? 14.547 21.165 -3.873 1.00 56.06 91 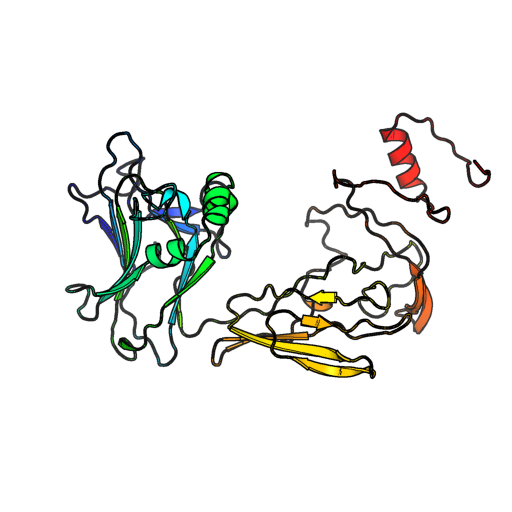ARG A N 1
ATOM 717 C CA . ARG A 1 91 ? 14.446 21.070 -2.408 1.00 56.06 91 ARG A CA 1
ATOM 718 C C . ARG A 1 91 ? 13.332 21.941 -1.823 1.00 56.06 91 ARG A C 1
ATOM 720 O O . ARG A 1 91 ? 12.924 21.674 -0.697 1.00 56.06 91 ARG A O 1
ATOM 727 N N . GLU A 1 92 ? 12.847 22.949 -2.554 1.00 52.94 92 GLU A N 1
ATOM 728 C CA . GLU A 1 92 ? 11.805 23.863 -2.065 1.00 52.94 92 GLU A CA 1
ATOM 729 C C . GLU A 1 92 ? 10.440 23.650 -2.748 1.00 52.94 92 GLU A C 1
ATOM 731 O O . GLU A 1 92 ? 9.427 23.726 -2.055 1.00 52.94 92 GLU A O 1
ATOM 736 N N . ASN A 1 93 ? 10.379 23.296 -4.046 1.00 57.31 93 ASN A N 1
ATOM 737 C CA . ASN A 1 93 ? 9.096 23.158 -4.774 1.00 57.31 93 ASN A CA 1
ATOM 738 C C . ASN A 1 93 ? 8.813 21.779 -5.408 1.00 57.31 93 ASN A C 1
ATOM 740 O O . ASN A 1 93 ? 7.726 21.581 -5.945 1.00 57.31 93 ASN A O 1
ATOM 744 N N . GLY A 1 94 ? 9.733 20.806 -5.357 1.00 58.78 94 GLY A N 1
ATOM 745 C CA . GLY A 1 94 ? 9.515 19.468 -5.939 1.00 58.78 94 GLY A CA 1
ATOM 746 C C . GLY A 1 94 ? 9.460 19.405 -7.478 1.00 58.78 94 GLY A C 1
ATOM 747 O O . GLY A 1 94 ? 9.089 18.373 -8.044 1.00 58.78 94 GLY A O 1
ATOM 748 N N . GLU A 1 95 ? 9.835 20.473 -8.187 1.00 62.19 95 GLU A N 1
ATOM 749 C CA . GLU A 1 95 ? 9.895 20.476 -9.650 1.00 62.19 95 GLU A CA 1
ATOM 750 C C . GLU A 1 95 ? 11.075 19.612 -10.151 1.00 62.19 95 GLU A C 1
ATOM 752 O O . GLU A 1 95 ? 12.252 19.935 -9.984 1.00 62.19 95 GLU A O 1
ATOM 757 N N . GLY A 1 96 ? 10.756 18.473 -10.777 1.00 77.31 96 GLY A N 1
ATOM 758 C CA . GLY A 1 96 ? 11.723 17.505 -11.307 1.00 77.31 96 GLY A CA 1
ATOM 759 C C . GLY A 1 96 ? 12.175 16.412 -10.326 1.00 77.31 96 GLY A C 1
ATOM 760 O O . GLY A 1 96 ? 11.873 16.429 -9.136 1.00 77.31 96 GLY A O 1
ATOM 761 N N . TRP A 1 97 ? 12.924 15.438 -10.844 1.00 86.69 97 TRP A N 1
ATOM 762 C CA . TRP A 1 97 ? 13.365 14.242 -10.118 1.00 86.69 97 TRP A CA 1
ATOM 763 C C . TRP A 1 97 ? 14.858 13.958 -10.339 1.00 86.69 97 TRP A C 1
ATOM 765 O O . TRP A 1 97 ? 15.428 14.329 -11.367 1.00 86.69 97 TRP A O 1
ATOM 775 N N . LEU A 1 98 ? 15.484 13.344 -9.337 1.00 88.88 98 LEU A N 1
ATOM 776 C CA . LEU A 1 98 ? 16.839 12.792 -9.353 1.00 88.88 98 LEU A CA 1
ATOM 777 C C . LEU A 1 98 ? 16.799 11.312 -9.723 1.00 88.88 98 LEU A C 1
ATOM 779 O O . LEU A 1 98 ? 17.539 10.878 -10.599 1.00 88.88 98 LEU A O 1
ATOM 783 N N . SER A 1 99 ? 15.890 10.559 -9.106 1.00 90.12 99 SER A N 1
ATOM 784 C CA . SER A 1 99 ? 15.552 9.182 -9.470 1.00 90.12 99 SER A CA 1
ATOM 785 C C . SER A 1 99 ? 14.041 8.978 -9.460 1.00 90.12 99 SER A C 1
ATOM 787 O O . SER A 1 99 ? 13.316 9.834 -8.967 1.00 90.12 99 SER A O 1
ATOM 789 N N . ARG A 1 100 ? 13.542 7.889 -10.044 1.00 93.00 100 ARG A N 1
ATOM 790 C CA . ARG A 1 100 ? 12.152 7.441 -9.887 1.00 93.00 100 ARG A CA 1
ATOM 791 C C . ARG A 1 100 ? 12.010 5.969 -10.238 1.00 93.00 100 ARG A C 1
ATOM 793 O O . ARG A 1 100 ? 12.780 5.436 -11.038 1.00 93.00 100 ARG A O 1
ATOM 800 N N . LEU A 1 101 ? 10.982 5.348 -9.677 1.00 96.56 101 LEU A N 1
ATOM 801 C CA . LEU A 1 101 ? 10.493 4.043 -10.084 1.00 96.56 101 LEU A CA 1
ATOM 802 C C . LEU A 1 101 ? 9.309 4.223 -11.037 1.00 96.56 101 LEU A C 1
ATOM 804 O O . LEU A 1 101 ? 8.335 4.908 -10.725 1.00 96.56 101 LEU A O 1
ATOM 808 N N . GLU A 1 102 ? 9.397 3.586 -12.193 1.00 97.88 102 GLU A N 1
ATOM 809 C CA . GLU A 1 102 ? 8.341 3.462 -13.188 1.00 97.88 102 GLU A CA 1
ATOM 810 C C . GLU A 1 102 ? 7.816 2.026 -13.189 1.00 97.88 102 GLU A C 1
ATOM 812 O O . GLU A 1 102 ? 8.588 1.072 -13.086 1.00 97.88 102 GLU A O 1
ATOM 817 N N . VAL A 1 103 ? 6.508 1.868 -13.368 1.00 98.56 103 VAL A N 1
ATOM 818 C CA . VAL A 1 103 ? 5.902 0.586 -13.719 1.00 98.56 103 VAL A CA 1
ATOM 819 C C . VAL A 1 103 ? 5.426 0.667 -15.159 1.00 98.56 103 VAL A C 1
ATOM 821 O O . VAL A 1 103 ? 4.643 1.549 -15.529 1.00 98.56 103 VAL A O 1
ATOM 824 N N . LEU A 1 104 ? 5.913 -0.261 -15.976 1.00 98.62 104 LEU A N 1
ATOM 825 C CA . LEU A 1 104 ? 5.570 -0.378 -17.385 1.00 98.62 104 LEU A CA 1
ATOM 826 C C . LEU A 1 104 ? 4.901 -1.720 -17.670 1.00 98.62 104 LEU A C 1
ATOM 828 O O . LEU A 1 104 ? 5.181 -2.710 -17.002 1.00 98.62 104 LEU A O 1
ATOM 832 N N . ALA A 1 105 ? 4.061 -1.768 -18.699 1.00 98.50 105 ALA A N 1
ATOM 833 C CA . ALA A 1 105 ? 3.415 -2.986 -19.174 1.00 98.50 105 ALA A CA 1
ATOM 834 C C . ALA A 1 105 ? 3.765 -3.274 -20.638 1.00 98.50 105 ALA A C 1
ATOM 836 O O . ALA A 1 105 ? 3.894 -2.355 -21.453 1.00 98.50 105 ALA A O 1
ATOM 837 N N . SER A 1 106 ? 3.880 -4.558 -20.975 1.00 98.31 106 SER A N 1
ATOM 838 C CA . SER A 1 106 ? 4.088 -5.047 -22.339 1.00 98.31 106 SER A CA 1
ATOM 839 C C . SER A 1 106 ? 3.146 -6.209 -22.647 1.00 98.31 106 SER A C 1
ATOM 841 O O . SER A 1 106 ? 3.002 -7.131 -21.847 1.00 98.31 106 SER A O 1
ATOM 843 N N . THR A 1 107 ? 2.531 -6.177 -23.832 1.00 97.62 107 THR A N 1
ATOM 844 C CA . THR A 1 107 ? 1.656 -7.246 -24.363 1.00 97.62 107 THR A CA 1
ATOM 845 C C . THR A 1 107 ? 2.284 -7.988 -25.548 1.00 97.62 107 THR A C 1
ATOM 847 O O . THR A 1 107 ? 1.639 -8.818 -26.184 1.00 97.62 107 THR A O 1
ATOM 850 N N . ASP A 1 108 ? 3.553 -7.702 -25.844 1.00 96.56 108 ASP A N 1
ATOM 851 C CA . ASP A 1 108 ? 4.320 -8.218 -26.980 1.00 96.56 108 ASP A CA 1
ATOM 852 C C . ASP A 1 108 ? 5.686 -8.769 -26.540 1.00 96.56 108 ASP A C 1
ATOM 854 O O . ASP A 1 108 ? 6.710 -8.575 -27.194 1.00 96.56 108 ASP A O 1
ATOM 858 N N . ASP A 1 109 ? 5.680 -9.468 -25.402 1.00 93.19 109 ASP A N 1
ATOM 859 C CA . ASP A 1 109 ? 6.835 -10.166 -24.821 1.00 93.19 109 ASP A CA 1
ATOM 860 C C . ASP A 1 109 ? 8.029 -9.258 -24.454 1.00 93.19 109 ASP A C 1
ATOM 862 O O . ASP A 1 109 ? 9.145 -9.728 -24.240 1.00 93.19 109 ASP A O 1
ATOM 866 N N . GLY A 1 110 ? 7.789 -7.955 -24.296 1.00 94.12 110 GLY A N 1
ATOM 867 C CA . GLY A 1 110 ? 8.791 -6.958 -23.919 1.00 94.12 110 GLY A CA 1
ATOM 868 C C . GLY A 1 110 ? 9.385 -6.179 -25.092 1.00 94.12 110 GLY A C 1
ATOM 869 O O . GLY A 1 110 ? 10.360 -5.451 -24.884 1.00 94.12 110 GLY A O 1
ATOM 870 N N . ALA A 1 111 ? 8.824 -6.303 -26.302 1.00 94.94 111 ALA A N 1
ATOM 871 C CA . ALA A 1 111 ? 9.265 -5.527 -27.461 1.00 94.94 111 ALA A CA 1
ATOM 872 C C . ALA A 1 111 ? 8.882 -4.041 -27.340 1.00 94.94 111 ALA A C 1
ATOM 874 O O . ALA A 1 111 ? 9.697 -3.176 -27.663 1.00 94.94 111 ALA A O 1
ATOM 875 N N . ASN A 1 112 ? 7.687 -3.740 -26.820 1.00 97.19 112 ASN A N 1
ATOM 876 C CA . ASN A 1 112 ? 7.230 -2.385 -26.523 1.00 97.19 112 ASN A CA 1
ATOM 877 C C . ASN A 1 112 ? 6.718 -2.278 -25.080 1.00 97.19 112 ASN A C 1
ATOM 879 O O . ASN A 1 112 ? 6.063 -3.183 -24.563 1.00 97.19 112 ASN A O 1
ATOM 883 N N . TRP A 1 113 ? 6.990 -1.136 -24.445 1.00 98.12 113 TRP A N 1
ATOM 884 C CA . TRP A 1 113 ? 6.649 -0.868 -23.048 1.00 98.12 113 TRP A CA 1
ATOM 885 C C . TRP A 1 113 ? 5.818 0.405 -22.928 1.00 98.12 113 TRP A C 1
ATOM 887 O O . TRP A 1 113 ? 6.205 1.456 -23.436 1.00 98.12 113 TRP A O 1
ATOM 897 N N . THR A 1 114 ? 4.689 0.309 -22.232 1.00 98.38 114 THR A N 1
ATOM 898 C CA . THR A 1 114 ? 3.811 1.445 -21.929 1.00 98.38 114 THR A CA 1
ATOM 899 C C . THR A 1 114 ? 3.941 1.791 -20.455 1.00 98.38 114 THR A C 1
ATOM 901 O O . THR A 1 114 ? 3.742 0.917 -19.617 1.00 98.38 114 THR A O 1
ATOM 904 N N . LEU A 1 115 ? 4.267 3.044 -20.129 1.00 97.94 115 LEU A N 1
ATOM 905 C CA . LEU A 1 115 ? 4.257 3.537 -18.749 1.00 97.94 115 LEU A CA 1
ATOM 906 C C . LEU A 1 115 ? 2.819 3.538 -18.217 1.00 97.94 115 LEU A C 1
ATOM 908 O O . LEU A 1 115 ? 1.952 4.163 -18.825 1.00 97.94 115 LEU A O 1
ATOM 912 N N . ILE A 1 116 ? 2.581 2.865 -17.092 1.00 98.00 116 ILE A N 1
ATOM 913 C CA . ILE A 1 116 ? 1.255 2.798 -16.458 1.00 98.00 116 ILE A CA 1
ATOM 914 C C . ILE A 1 116 ? 1.217 3.447 -15.073 1.00 98.00 116 ILE A C 1
ATOM 916 O O . ILE A 1 116 ? 0.145 3.828 -14.616 1.00 98.00 116 ILE A O 1
ATOM 920 N N . TRP A 1 117 ? 2.368 3.606 -14.415 1.00 98.00 117 TRP A N 1
ATOM 921 C CA . TRP A 1 117 ? 2.473 4.268 -13.114 1.00 98.00 117 TRP A CA 1
ATOM 922 C C . TRP A 1 117 ? 3.914 4.712 -12.833 1.00 98.00 117 TRP A C 1
ATOM 924 O O . TRP A 1 117 ? 4.859 4.157 -13.395 1.00 98.00 117 TRP A O 1
ATOM 934 N N . ASN A 1 118 ? 4.100 5.702 -11.960 1.00 95.38 118 ASN A N 1
ATOM 935 C CA . ASN A 1 118 ? 5.408 6.090 -11.438 1.00 95.38 118 ASN A CA 1
ATOM 936 C C . ASN A 1 118 ? 5.286 6.670 -10.017 1.00 95.38 118 ASN A C 1
ATOM 938 O O . ASN A 1 118 ? 4.259 7.249 -9.669 1.00 95.38 118 ASN A O 1
ATOM 942 N N . ASN A 1 119 ? 6.349 6.571 -9.217 1.00 92.62 119 ASN A N 1
ATOM 943 C CA . ASN A 1 119 ? 6.357 7.125 -7.858 1.00 92.62 119 ASN A CA 1
ATOM 944 C C . ASN A 1 119 ? 6.612 8.644 -7.797 1.00 92.62 119 ASN A C 1
ATOM 946 O O . ASN A 1 119 ? 6.475 9.236 -6.727 1.00 92.62 119 ASN A O 1
ATOM 950 N N . TYR A 1 120 ? 6.959 9.292 -8.915 1.00 91.06 120 TYR A N 1
ATOM 951 C CA . TYR A 1 120 ? 7.119 10.747 -8.969 1.00 91.06 120 TYR A CA 1
ATOM 952 C C . TYR A 1 120 ? 5.790 11.456 -8.694 1.00 91.06 120 TYR A C 1
ATOM 954 O O . TYR A 1 120 ? 5.733 12.333 -7.833 1.00 91.06 120 TYR A O 1
ATOM 962 N N . ASP A 1 121 ? 4.710 11.006 -9.334 1.00 90.06 121 ASP A N 1
ATOM 963 C CA . ASP A 1 121 ? 3.368 11.551 -9.113 1.00 90.06 121 ASP A CA 1
ATOM 964 C C . ASP A 1 121 ? 2.874 11.318 -7.674 1.00 90.06 121 ASP A C 1
ATOM 966 O O . ASP A 1 121 ? 2.130 12.134 -7.131 1.00 90.06 121 ASP A O 1
ATOM 970 N N . GLU A 1 122 ? 3.315 10.236 -7.023 1.00 89.38 122 GLU A N 1
ATOM 971 C CA . GLU A 1 122 ? 3.002 9.961 -5.616 1.00 89.38 122 GLU A CA 1
ATOM 972 C C . GLU A 1 122 ? 3.776 10.875 -4.660 1.00 89.38 122 GLU A C 1
ATOM 974 O O . GLU A 1 122 ? 3.191 11.446 -3.740 1.00 89.38 122 GLU A O 1
ATOM 979 N N . ALA A 1 123 ? 5.067 11.103 -4.906 1.00 87.06 123 ALA A N 1
ATOM 980 C CA . ALA A 1 123 ? 5.884 11.988 -4.075 1.00 87.06 123 ALA A CA 1
ATOM 981 C C . ALA A 1 123 ? 5.428 13.456 -4.110 1.00 87.06 123 ALA A C 1
ATOM 983 O O . ALA A 1 123 ? 5.645 14.203 -3.149 1.00 87.06 123 ALA A O 1
ATOM 984 N N . LEU A 1 124 ? 4.786 13.883 -5.203 1.00 85.69 124 LEU A N 1
ATOM 985 C CA . LEU A 1 124 ? 4.200 15.220 -5.319 1.00 85.69 124 LEU A CA 1
ATOM 986 C C . LEU A 1 124 ? 2.943 15.407 -4.456 1.00 85.69 124 LEU A C 1
ATOM 988 O O . LEU A 1 124 ? 2.620 16.545 -4.116 1.00 85.69 124 LEU A O 1
ATOM 992 N N . LYS A 1 125 ? 2.253 14.324 -4.074 1.00 87.31 125 LYS A N 1
ATOM 993 C CA . LYS A 1 125 ? 1.075 14.376 -3.188 1.00 87.31 125 LYS A CA 1
ATOM 994 C C . LYS A 1 125 ? 1.453 14.578 -1.720 1.00 87.31 125 LYS A C 1
ATOM 996 O O . LYS A 1 125 ? 0.638 15.082 -0.954 1.00 87.31 125 LYS A O 1
ATOM 1001 N N . VAL A 1 126 ? 2.674 14.200 -1.339 1.00 84.06 126 VAL A N 1
ATOM 1002 C CA . VAL A 1 126 ? 3.215 14.393 0.014 1.00 84.06 126 VAL A CA 1
ATOM 1003 C C . VAL A 1 126 ? 3.404 15.889 0.275 1.00 84.06 126 VAL A C 1
ATOM 1005 O O . VAL A 1 126 ? 3.836 16.630 -0.613 1.00 84.06 126 VAL A O 1
ATOM 1008 N N . SER A 1 127 ? 3.088 16.379 1.472 1.00 83.94 127 SER A N 1
ATOM 1009 C CA . SER A 1 127 ? 3.296 17.796 1.783 1.00 83.94 127 SER A CA 1
ATOM 1010 C C . SER A 1 127 ? 4.790 18.144 1.866 1.00 83.94 127 SER A C 1
ATOM 1012 O O . SER A 1 127 ? 5.648 17.292 2.102 1.00 83.94 127 SER A O 1
ATOM 1014 N N . ALA A 1 128 ? 5.136 19.423 1.687 1.00 81.19 128 ALA A N 1
ATOM 1015 C CA . ALA A 1 128 ? 6.526 19.866 1.826 1.00 81.19 128 ALA A CA 1
ATOM 1016 C C . ALA A 1 128 ? 7.085 19.613 3.241 1.00 81.19 128 ALA A C 1
ATOM 1018 O O . ALA A 1 128 ? 8.259 19.279 3.383 1.00 81.19 128 ALA A O 1
ATOM 1019 N N . GLU A 1 129 ? 6.244 19.733 4.273 1.00 81.75 129 GLU A N 1
ATOM 1020 C CA . GLU A 1 129 ? 6.623 19.459 5.662 1.00 81.75 129 GLU A CA 1
ATOM 1021 C C . GLU A 1 129 ? 6.927 17.973 5.885 1.00 81.75 129 GLU A C 1
ATOM 1023 O O . GLU A 1 129 ? 7.955 17.647 6.476 1.00 81.75 129 GLU A O 1
ATOM 1028 N N . GLU A 1 130 ? 6.075 17.073 5.389 1.00 79.88 130 GLU A N 1
ATOM 1029 C CA . GLU A 1 130 ? 6.293 15.622 5.475 1.00 79.88 130 GLU A CA 1
ATOM 1030 C C . GLU A 1 130 ? 7.552 15.210 4.714 1.00 79.88 130 GLU A C 1
ATOM 1032 O O . GLU A 1 130 ? 8.417 14.551 5.284 1.00 79.88 130 GLU A O 1
ATOM 1037 N N . ARG A 1 131 ? 7.753 15.714 3.487 1.00 79.88 131 ARG A N 1
ATOM 1038 C CA . ARG A 1 131 ? 9.007 15.479 2.753 1.00 79.88 131 ARG A CA 1
ATOM 1039 C C . ARG A 1 131 ? 10.226 15.963 3.537 1.00 79.88 131 ARG A C 1
ATOM 1041 O O . ARG A 1 131 ? 11.244 15.280 3.585 1.00 79.88 131 ARG A O 1
ATOM 1048 N N . TYR A 1 132 ? 10.154 17.135 4.162 1.00 78.38 132 TYR A N 1
ATOM 1049 C CA . TYR A 1 132 ? 11.260 17.625 4.979 1.00 78.38 132 TYR A CA 1
ATOM 1050 C C . TYR A 1 132 ? 11.513 16.725 6.199 1.00 78.38 132 TYR A C 1
ATOM 1052 O O . TYR A 1 132 ? 12.668 16.409 6.484 1.00 78.38 132 TYR A O 1
ATOM 1060 N N . LYS A 1 133 ? 10.467 16.241 6.881 1.00 76.88 133 LYS A N 1
ATOM 1061 C CA . LYS A 1 133 ? 10.602 15.255 7.971 1.00 76.88 133 LYS A CA 1
ATOM 1062 C C . LYS A 1 133 ? 11.246 13.956 7.484 1.00 76.88 133 LYS A C 1
ATOM 1064 O O . LYS A 1 133 ? 12.151 13.456 8.151 1.00 76.88 133 LYS A O 1
ATOM 1069 N N . ALA A 1 134 ? 10.874 13.483 6.296 1.00 75.50 134 ALA A N 1
ATOM 1070 C CA . ALA A 1 134 ? 11.479 12.323 5.644 1.00 75.50 134 ALA A CA 1
ATOM 1071 C C . ALA A 1 134 ? 12.985 12.492 5.389 1.00 75.50 134 ALA A C 1
ATOM 1073 O O . ALA A 1 134 ? 13.720 11.512 5.343 1.00 75.50 134 ALA A O 1
ATOM 1074 N N . SER A 1 135 ? 13.476 13.725 5.226 1.00 75.44 135 SER A N 1
ATOM 1075 C CA . SER A 1 135 ? 14.914 13.987 5.058 1.00 75.44 135 SER A CA 1
ATOM 1076 C C . SER A 1 135 ? 15.734 13.809 6.344 1.00 75.44 135 SER A C 1
ATOM 1078 O O . SER A 1 135 ? 16.960 13.708 6.282 1.00 75.44 135 SER A O 1
ATOM 1080 N N . ILE A 1 136 ? 15.062 13.798 7.501 1.00 71.88 136 ILE A N 1
ATOM 1081 C CA . ILE A 1 136 ? 15.670 13.759 8.837 1.00 71.88 136 ILE A CA 1
ATOM 1082 C C . ILE A 1 136 ? 15.425 12.403 9.517 1.00 71.88 136 ILE A C 1
ATOM 1084 O O . ILE A 1 136 ? 16.279 11.937 10.268 1.00 71.88 136 ILE A O 1
ATOM 1088 N N . GLY A 1 137 ? 14.260 11.789 9.289 1.00 61.94 137 GLY A N 1
ATOM 1089 C CA . GLY A 1 137 ? 13.852 10.520 9.894 1.00 61.94 137 GLY A CA 1
ATOM 1090 C C . GLY A 1 137 ? 14.221 9.293 9.058 1.00 61.94 137 GLY A C 1
ATOM 1091 O O . GLY A 1 137 ? 14.138 9.318 7.833 1.00 61.94 137 GLY A O 1
ATOM 1092 N N . GLU A 1 138 ? 14.580 8.195 9.729 1.00 57.22 138 GLU A N 1
ATOM 1093 C CA . GLU A 1 138 ? 14.856 6.906 9.074 1.00 57.22 138 GLU A CA 1
ATOM 1094 C C . GLU A 1 138 ? 13.579 6.184 8.603 1.00 57.22 138 GLU A C 1
ATOM 1096 O O . GLU A 1 138 ? 13.635 5.461 7.614 1.00 57.22 138 GLU A O 1
ATOM 1101 N N . SER A 1 139 ? 12.422 6.411 9.240 1.00 55.56 139 SER A N 1
ATOM 1102 C CA . SER A 1 139 ? 11.177 5.665 8.969 1.00 55.56 139 SER A CA 1
ATOM 1103 C C . SER A 1 139 ? 10.693 5.785 7.520 1.00 55.56 139 SER A C 1
ATOM 1105 O O . SER A 1 139 ? 10.376 4.788 6.882 1.00 55.56 139 SER A O 1
ATOM 1107 N N . GLU A 1 140 ? 10.747 6.980 6.927 1.00 53.34 140 GLU A N 1
ATOM 1108 C CA . GLU A 1 140 ? 10.365 7.174 5.517 1.00 53.34 140 GLU A CA 1
ATOM 1109 C C . GLU A 1 140 ? 11.384 6.600 4.518 1.00 53.34 140 GLU A C 1
ATOM 1111 O O . GLU A 1 140 ? 11.148 6.577 3.315 1.00 53.34 140 GLU A O 1
ATOM 1116 N N . VAL A 1 141 ? 12.534 6.120 4.994 1.00 57.78 141 VAL A N 1
ATOM 1117 C CA . VAL A 1 141 ? 13.496 5.362 4.187 1.00 57.78 141 VAL A CA 1
ATOM 1118 C C . VAL A 1 141 ? 13.220 3.853 4.248 1.00 57.78 141 VAL A C 1
ATOM 1120 O O . VAL A 1 141 ? 13.602 3.137 3.321 1.00 57.78 141 VAL A O 1
ATOM 1123 N N . THR A 1 142 ? 12.578 3.365 5.313 1.00 62.44 142 THR A N 1
ATOM 1124 C CA . THR A 1 142 ? 12.496 1.930 5.634 1.00 62.44 142 THR A CA 1
ATOM 1125 C C . THR A 1 142 ? 11.091 1.342 5.617 1.00 62.44 142 THR A C 1
ATOM 1127 O O . THR A 1 142 ? 10.974 0.115 5.575 1.00 62.44 142 THR A O 1
ATOM 1130 N N . ASP A 1 143 ? 10.051 2.177 5.640 1.00 78.12 143 ASP A N 1
ATOM 1131 C CA . ASP A 1 143 ? 8.667 1.727 5.756 1.00 78.12 143 ASP A CA 1
ATOM 1132 C C . ASP A 1 143 ? 8.063 1.411 4.384 1.00 78.12 143 ASP A C 1
ATOM 1134 O O . ASP A 1 143 ? 8.056 2.222 3.453 1.00 78.12 143 ASP A O 1
ATOM 1138 N N . PHE A 1 144 ? 7.537 0.195 4.266 1.00 83.19 144 PHE A N 1
ATOM 1139 C CA . PHE A 1 144 ? 6.873 -0.297 3.068 1.00 83.19 144 PHE A CA 1
ATOM 1140 C C . PHE A 1 144 ? 5.412 0.153 3.025 1.00 83.19 144 PHE A C 1
ATOM 1142 O O . PHE A 1 144 ? 4.598 -0.266 3.846 1.00 83.19 144 PHE A O 1
ATOM 1149 N N . ASN A 1 145 ? 5.064 0.939 2.007 1.00 84.88 145 ASN A N 1
ATOM 1150 C CA . ASN A 1 145 ? 3.698 1.397 1.763 1.00 84.88 145 ASN A CA 1
ATOM 1151 C C . ASN A 1 145 ? 3.054 0.641 0.587 1.00 84.88 145 ASN A C 1
ATOM 1153 O O . ASN A 1 145 ? 3.755 0.352 -0.388 1.00 84.88 145 ASN A O 1
ATOM 1157 N N . PRO A 1 146 ? 1.745 0.322 0.646 1.00 87.12 146 PRO A N 1
ATOM 1158 C CA . PRO A 1 146 ? 1.045 -0.364 -0.437 1.00 87.12 146 PRO A CA 1
ATOM 1159 C C . PRO A 1 146 ? 0.772 0.558 -1.628 1.00 87.12 146 PRO A C 1
ATOM 1161 O O . PRO A 1 146 ? 0.278 1.677 -1.472 1.00 87.12 146 PRO A O 1
ATOM 1164 N N . TYR A 1 147 ? 0.979 0.036 -2.834 1.00 91.06 147 TYR A N 1
ATOM 1165 C CA . TYR A 1 147 ? 0.636 0.686 -4.095 1.00 91.06 147 TYR A CA 1
ATOM 1166 C C . TYR A 1 147 ? -0.247 -0.220 -4.940 1.00 91.06 147 TYR A C 1
ATOM 1168 O O . TYR A 1 147 ? 0.061 -1.390 -5.150 1.00 91.06 147 TYR A O 1
ATOM 1176 N N . PHE A 1 148 ? -1.343 0.345 -5.446 1.00 92.25 148 PHE A N 1
ATOM 1177 C CA . PHE A 1 148 ? -2.340 -0.359 -6.248 1.00 92.25 148 PHE A CA 1
ATOM 1178 C C . PHE A 1 148 ? -2.456 0.316 -7.610 1.00 92.25 148 PHE A C 1
ATOM 1180 O O . PHE A 1 148 ? -2.768 1.505 -7.687 1.00 92.25 148 PHE A O 1
ATOM 1187 N N . ILE A 1 149 ? -2.229 -0.443 -8.676 1.00 95.50 149 ILE A N 1
ATOM 1188 C CA . ILE A 1 149 ? -2.288 0.039 -10.053 1.00 95.50 149 ILE A CA 1
ATOM 1189 C C . ILE A 1 149 ? -3.443 -0.662 -10.770 1.00 95.50 149 ILE A C 1
ATOM 1191 O O . ILE A 1 149 ? -3.501 -1.893 -10.823 1.00 95.50 149 ILE A O 1
ATOM 1195 N N . ASP A 1 150 ? -4.348 0.136 -11.342 1.00 94.62 150 ASP A N 1
ATOM 1196 C CA . ASP A 1 150 ? -5.405 -0.351 -12.232 1.00 94.62 150 ASP A CA 1
ATOM 1197 C C . ASP A 1 150 ? -4.779 -0.894 -13.525 1.00 94.62 150 ASP A C 1
ATOM 1199 O O . ASP A 1 150 ? -4.059 -0.190 -14.235 1.00 94.62 150 ASP A O 1
ATOM 1203 N N . ILE A 1 151 ? -5.057 -2.163 -13.820 1.00 97.06 151 ILE A N 1
ATOM 1204 C CA . ILE A 1 151 ? -4.550 -2.882 -14.993 1.00 97.06 151 ILE A CA 1
ATOM 1205 C C . ILE A 1 151 ? -5.682 -3.393 -15.893 1.00 97.06 151 ILE A C 1
ATOM 1207 O O . ILE A 1 151 ? -5.464 -4.302 -16.696 1.00 97.06 151 ILE A O 1
ATOM 1211 N N . LYS A 1 152 ? -6.882 -2.802 -15.810 1.00 96.38 152 LYS A N 1
ATOM 1212 C CA . LYS A 1 152 ? -8.062 -3.237 -16.581 1.00 96.38 152 LYS A CA 1
ATOM 1213 C C . LYS A 1 152 ? -7.847 -3.346 -18.088 1.00 96.38 152 LYS A C 1
ATOM 1215 O O . LYS A 1 152 ? -8.420 -4.221 -18.735 1.00 96.38 152 LYS A O 1
ATOM 1220 N N . ASP A 1 153 ? -6.981 -2.506 -18.653 1.00 97.06 153 ASP A N 1
ATOM 1221 C CA . ASP A 1 153 ? -6.669 -2.511 -20.088 1.00 97.06 153 ASP A CA 1
ATOM 1222 C C . ASP A 1 153 ? -5.940 -3.798 -20.531 1.00 97.06 153 ASP A C 1
ATOM 1224 O O . ASP A 1 153 ? -5.918 -4.145 -21.724 1.00 97.06 153 ASP A O 1
ATOM 1228 N N . TYR A 1 154 ? -5.393 -4.542 -19.566 1.00 97.38 154 TYR A N 1
ATOM 1229 C CA . TYR A 1 154 ? -4.631 -5.777 -19.740 1.00 97.38 154 TYR A CA 1
ATOM 1230 C C . TYR A 1 154 ? -5.409 -7.042 -19.340 1.00 97.38 154 TYR A C 1
ATOM 1232 O O . TYR A 1 154 ? -4.864 -8.140 -19.449 1.00 97.38 154 TYR A O 1
ATOM 1240 N N . TYR A 1 155 ? -6.681 -6.930 -18.936 1.00 97.31 155 TYR A N 1
ATOM 1241 C CA . TYR A 1 155 ? -7.504 -8.090 -18.581 1.00 97.31 155 TYR A CA 1
ATOM 1242 C C . TYR A 1 155 ? -7.604 -9.110 -19.715 1.00 97.31 155 TYR A C 1
ATOM 1244 O O . TYR A 1 155 ? -7.823 -8.766 -20.881 1.00 97.31 155 TYR A O 1
ATOM 1252 N N . ASN A 1 156 ? -7.488 -10.387 -19.344 1.00 96.69 156 ASN A N 1
ATOM 1253 C CA . ASN A 1 156 ? -7.568 -11.553 -20.222 1.00 96.69 156 ASN A CA 1
ATOM 1254 C C . ASN A 1 156 ? -6.533 -11.558 -21.364 1.00 96.69 156 ASN A C 1
ATOM 1256 O O . ASN A 1 156 ? -6.733 -12.230 -22.378 1.00 96.69 156 ASN A O 1
ATOM 1260 N N . LYS A 1 157 ? -5.428 -10.814 -21.219 1.00 96.00 157 LYS A N 1
ATOM 1261 C CA . LYS A 1 157 ? -4.311 -10.783 -22.171 1.00 96.00 157 LYS A CA 1
ATOM 1262 C C . LYS A 1 157 ? -3.021 -11.226 -21.476 1.00 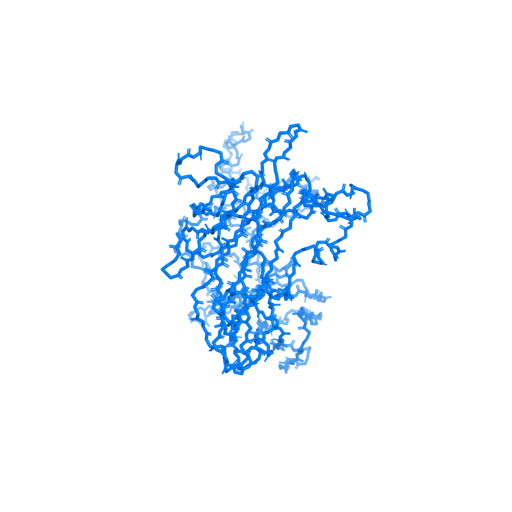96.00 157 LYS A C 1
ATOM 1264 O O . LYS A 1 157 ? -2.824 -10.881 -20.312 1.00 96.00 157 LYS A O 1
ATOM 1269 N N . PRO A 1 158 ? -2.121 -11.942 -22.172 1.00 97.62 158 PRO A N 1
ATOM 1270 C CA . PRO A 1 158 ? -0.773 -12.153 -21.666 1.00 97.62 158 PRO A CA 1
ATOM 1271 C C . PRO A 1 158 ? -0.052 -10.802 -21.568 1.00 97.62 158 PRO A C 1
ATOM 1273 O O . PRO A 1 158 ? 0.034 -10.064 -22.552 1.00 97.62 158 PRO A O 1
ATOM 1276 N N . VAL A 1 159 ? 0.455 -10.477 -20.383 1.00 98.19 159 VAL A N 1
ATOM 1277 C CA . VAL A 1 159 ? 1.159 -9.224 -20.091 1.00 98.19 159 VAL A CA 1
ATOM 1278 C C . VAL A 1 159 ? 2.390 -9.504 -19.232 1.00 98.19 159 VAL A C 1
ATOM 1280 O O . VAL A 1 159 ? 2.380 -10.404 -18.392 1.00 98.19 159 VAL A O 1
ATOM 1283 N N . LYS A 1 160 ? 3.457 -8.734 -19.446 1.00 98.31 160 LYS A N 1
ATOM 1284 C CA . LYS A 1 160 ? 4.577 -8.594 -18.507 1.00 98.31 160 LYS A CA 1
ATOM 1285 C C . LYS A 1 160 ? 4.546 -7.197 -17.910 1.00 98.31 160 LYS A C 1
ATOM 1287 O O . LYS A 1 160 ? 4.260 -6.236 -18.628 1.00 98.31 160 LYS A O 1
ATOM 1292 N N . PHE A 1 161 ? 4.909 -7.082 -16.641 1.00 98.44 161 PHE A N 1
ATOM 1293 C CA . PHE A 1 161 ? 5.173 -5.801 -16.002 1.00 98.44 161 PHE A CA 1
ATOM 1294 C C . PHE A 1 161 ? 6.678 -5.618 -15.804 1.00 98.44 161 PHE A C 1
ATOM 1296 O O . PHE A 1 161 ? 7.412 -6.585 -15.611 1.00 98.44 161 PHE A O 1
ATOM 1303 N N . ALA A 1 162 ? 7.146 -4.378 -15.877 1.00 98.25 162 ALA A N 1
ATOM 1304 C CA . ALA A 1 162 ? 8.519 -4.011 -15.574 1.00 98.25 162 ALA A CA 1
ATOM 1305 C C . ALA A 1 162 ? 8.541 -2.916 -14.517 1.00 98.25 162 ALA A C 1
ATOM 1307 O O . ALA A 1 162 ? 7.894 -1.885 -14.683 1.00 98.25 162 ALA A O 1
ATOM 1308 N N . PHE A 1 163 ? 9.334 -3.135 -13.477 1.00 98.38 163 PHE A N 1
ATOM 1309 C CA . PHE A 1 163 ? 9.746 -2.128 -12.515 1.00 98.38 163 PHE A CA 1
ATOM 1310 C C . PHE A 1 163 ? 11.054 -1.536 -13.024 1.00 98.38 163 PHE A C 1
ATOM 1312 O O . PHE A 1 163 ? 12.094 -2.197 -13.020 1.00 98.38 163 PHE A O 1
ATOM 1319 N N . ARG A 1 164 ? 10.987 -0.313 -13.537 1.00 97.69 164 ARG A N 1
ATOM 1320 C CA . ARG A 1 164 ? 12.127 0.376 -14.131 1.00 97.69 164 ARG A CA 1
ATOM 1321 C C . ARG A 1 164 ? 12.553 1.518 -13.231 1.00 97.69 164 ARG A C 1
ATOM 1323 O O . ARG A 1 164 ? 11.807 2.472 -13.032 1.00 97.69 164 ARG A O 1
ATOM 1330 N N . PHE A 1 165 ? 13.766 1.437 -12.716 1.00 95.81 165 PHE A N 1
ATOM 1331 C CA . PHE A 1 165 ? 14.366 2.506 -11.940 1.00 95.81 165 PHE A CA 1
ATOM 1332 C C . PHE A 1 165 ? 15.252 3.363 -12.840 1.00 95.81 165 PHE A C 1
ATOM 1334 O O . PHE A 1 165 ? 16.178 2.856 -13.472 1.00 95.81 165 PHE A O 1
ATOM 1341 N N . VAL A 1 166 ? 14.953 4.660 -12.917 1.00 93.69 166 VAL A N 1
ATOM 1342 C CA . VAL A 1 166 ? 15.684 5.611 -13.764 1.00 93.69 166 VAL A CA 1
ATOM 1343 C C . VAL A 1 166 ? 16.184 6.800 -12.966 1.00 93.69 166 VAL A C 1
ATOM 1345 O O . VAL A 1 166 ? 15.480 7.296 -12.088 1.00 93.69 166 VAL A O 1
ATOM 1348 N N . GLY A 1 167 ? 17.367 7.307 -13.316 1.00 90.25 167 GLY A N 1
ATOM 1349 C CA . GLY A 1 167 ? 17.872 8.589 -12.817 1.00 90.25 167 GLY A CA 1
ATOM 1350 C C . GLY A 1 167 ? 19.332 8.617 -12.423 1.00 90.25 167 GLY A C 1
ATOM 1351 O O . GLY A 1 167 ? 20.064 7.676 -12.676 1.00 90.25 167 GLY A O 1
ATOM 1352 N N . ALA A 1 168 ? 19.769 9.729 -11.843 1.00 87.25 168 ALA A N 1
ATOM 1353 C CA . ALA A 1 168 ? 21.144 9.948 -11.420 1.00 87.25 168 ALA A CA 1
ATOM 1354 C C . ALA A 1 168 ? 21.171 10.795 -10.142 1.00 87.25 168 ALA A C 1
ATOM 1356 O O . ALA A 1 168 ? 20.546 11.854 -10.070 1.00 87.25 168 ALA A O 1
ATOM 1357 N N . GLY A 1 169 ? 21.923 10.342 -9.135 1.00 81.00 169 GLY A N 1
ATOM 1358 C CA . GLY A 1 169 ? 22.121 11.082 -7.883 1.00 81.00 169 GLY A CA 1
ATOM 1359 C C . GLY A 1 169 ? 20.911 11.132 -6.953 1.00 81.00 169 GLY A C 1
ATOM 1360 O O . GLY A 1 169 ? 20.908 11.936 -6.023 1.00 81.00 169 GLY A O 1
ATOM 1361 N N . GLY A 1 170 ? 19.889 10.314 -7.215 1.00 83.81 170 GLY A N 1
ATOM 1362 C CA . GLY A 1 170 ? 18.760 10.125 -6.310 1.00 83.81 170 GLY A CA 1
ATOM 1363 C C . GLY A 1 170 ? 19.056 9.081 -5.237 1.00 83.81 170 GLY A C 1
ATOM 1364 O O . GLY A 1 170 ? 20.211 8.770 -4.939 1.00 83.81 170 GLY A O 1
ATOM 1365 N N . TYR A 1 171 ? 17.997 8.516 -4.665 1.00 82.44 171 TYR A N 1
ATOM 1366 C CA . TYR A 1 171 ? 18.098 7.508 -3.612 1.00 82.44 171 TYR A CA 1
ATOM 1367 C C . TYR A 1 171 ? 17.536 6.158 -4.040 1.00 82.44 171 TYR A C 1
ATOM 1369 O O . TYR A 1 171 ? 16.889 6.040 -5.085 1.00 82.44 171 TYR A O 1
ATOM 1377 N N . ARG A 1 172 ? 17.820 5.145 -3.221 1.00 85.94 172 ARG A N 1
ATOM 1378 C CA . ARG A 1 172 ? 17.366 3.771 -3.425 1.00 85.94 172 ARG A CA 1
ATOM 1379 C C . ARG A 1 172 ? 15.853 3.631 -3.291 1.00 85.94 172 ARG A C 1
ATOM 1381 O O . ARG A 1 172 ? 15.203 4.413 -2.596 1.00 85.94 172 ARG A O 1
ATOM 1388 N N . VAL A 1 173 ? 15.335 2.582 -3.915 1.00 90.75 173 VAL A N 1
ATOM 1389 C CA . VAL A 1 173 ? 13.954 2.119 -3.787 1.00 90.75 173 VAL A CA 1
ATOM 1390 C C . VAL A 1 173 ? 13.981 0.632 -3.466 1.00 90.75 173 VAL A C 1
ATOM 1392 O O . VAL A 1 173 ? 14.765 -0.118 -4.049 1.00 90.75 173 VAL A O 1
ATOM 1395 N N . ALA A 1 174 ? 13.121 0.210 -2.546 1.00 91.19 174 ALA A N 1
ATOM 1396 C CA . ALA A 1 174 ? 12.860 -1.193 -2.268 1.00 91.19 174 ALA A CA 1
ATOM 1397 C C . ALA A 1 174 ? 11.417 -1.534 -2.638 1.00 91.19 174 ALA A C 1
ATOM 1399 O O . ALA A 1 174 ? 10.519 -0.736 -2.378 1.00 91.19 174 ALA A O 1
ATOM 1400 N N . ILE A 1 175 ? 11.198 -2.712 -3.222 1.00 93.19 175 ILE A N 1
ATOM 1401 C CA . ILE A 1 175 ? 9.869 -3.263 -3.487 1.00 93.19 175 ILE A CA 1
ATOM 1402 C C . ILE A 1 175 ? 9.727 -4.660 -2.894 1.00 93.19 175 ILE A C 1
ATOM 1404 O O . ILE A 1 175 ? 10.696 -5.422 -2.827 1.00 93.19 175 ILE A O 1
ATOM 1408 N N . ASP A 1 176 ? 8.505 -5.007 -2.503 1.00 90.81 176 ASP A N 1
ATOM 1409 C CA . ASP A 1 176 ? 8.188 -6.339 -2.002 1.00 90.81 176 ASP A CA 1
ATOM 1410 C C . ASP A 1 176 ? 6.730 -6.746 -2.267 1.00 90.81 176 ASP A C 1
ATOM 1412 O O . ASP A 1 176 ? 5.886 -5.912 -2.602 1.00 90.81 176 ASP A O 1
ATOM 1416 N N . ASN A 1 177 ? 6.452 -8.045 -2.126 1.00 88.19 177 ASN A N 1
ATOM 1417 C CA . ASN A 1 177 ? 5.137 -8.677 -2.218 1.00 88.19 177 ASN A CA 1
ATOM 1418 C C . ASN A 1 177 ? 4.344 -8.239 -3.465 1.00 88.19 177 ASN A C 1
ATOM 1420 O O . ASN A 1 177 ? 3.181 -7.835 -3.398 1.00 88.19 177 ASN A O 1
ATOM 1424 N N . VAL A 1 178 ? 5.012 -8.300 -4.622 1.00 92.12 178 VAL A N 1
ATOM 1425 C CA . VAL A 1 178 ? 4.404 -8.001 -5.921 1.00 92.12 178 VAL A CA 1
ATOM 1426 C C . VAL A 1 178 ? 3.391 -9.087 -6.270 1.00 92.12 178 VAL A C 1
ATOM 1428 O O . VAL A 1 178 ? 3.729 -10.262 -6.402 1.00 92.12 178 VAL A O 1
ATOM 1431 N N . THR A 1 179 ? 2.146 -8.676 -6.462 1.00 91.69 179 THR A N 1
ATOM 1432 C CA . THR A 1 179 ? 0.991 -9.538 -6.696 1.00 91.69 179 THR A CA 1
ATOM 1433 C C . THR A 1 179 ? 0.147 -8.993 -7.838 1.00 91.69 179 THR A C 1
ATOM 1435 O O . THR A 1 179 ? 0.055 -7.783 -8.047 1.00 91.69 179 THR A O 1
ATOM 1438 N N . VAL A 1 180 ? -0.480 -9.901 -8.584 1.00 94.31 180 VAL A N 1
ATOM 1439 C CA . VAL A 1 180 ? -1.584 -9.564 -9.480 1.00 94.31 180 VAL A CA 1
ATOM 1440 C C . VAL A 1 180 ? -2.797 -10.360 -9.050 1.00 94.31 180 VAL A C 1
ATOM 1442 O O . VAL A 1 180 ? -2.743 -11.587 -8.997 1.00 94.31 180 VAL A O 1
ATOM 1445 N N . GLY A 1 181 ? -3.844 -9.640 -8.674 1.00 91.88 181 GLY A N 1
ATOM 1446 C CA . GLY A 1 181 ? -5.034 -10.207 -8.062 1.00 91.88 181 GLY A CA 1
ATOM 1447 C C . GLY A 1 181 ? -5.875 -9.129 -7.396 1.00 91.88 181 GLY A C 1
ATOM 1448 O O . GLY A 1 181 ? -5.465 -7.969 -7.311 1.00 91.88 181 GLY A O 1
ATOM 1449 N N . VAL A 1 182 ? -7.033 -9.520 -6.877 1.00 87.44 182 VAL A N 1
ATOM 1450 C CA . VAL A 1 182 ? -7.780 -8.702 -5.917 1.00 87.44 182 VAL A CA 1
ATOM 1451 C C . VAL A 1 182 ? -7.053 -8.775 -4.562 1.00 87.44 182 VAL A C 1
ATOM 1453 O O . VAL A 1 182 ? -6.943 -9.873 -4.009 1.00 87.44 182 VAL A O 1
ATOM 1456 N N . PRO A 1 183 ? -6.554 -7.655 -4.003 1.00 85.06 183 PRO A N 1
ATOM 1457 C CA . PRO A 1 183 ? -5.924 -7.637 -2.685 1.00 85.06 183 PRO A CA 1
ATOM 1458 C C . PRO A 1 183 ? -6.835 -8.214 -1.601 1.00 85.06 183 PRO A C 1
ATOM 1460 O O . PRO A 1 183 ? -8.049 -8.005 -1.621 1.00 85.06 183 PRO A O 1
ATOM 1463 N N . TYR A 1 184 ? -6.254 -8.934 -0.643 1.00 84.19 184 TYR A N 1
ATOM 1464 C CA . TYR A 1 184 ? -6.972 -9.358 0.556 1.00 84.19 184 TYR A CA 1
ATOM 1465 C C . TYR A 1 184 ? -6.757 -8.305 1.652 1.00 84.19 184 TYR A C 1
ATOM 1467 O O . TYR A 1 184 ? -5.598 -7.977 1.936 1.00 84.19 184 TYR A O 1
ATOM 1475 N N . PRO A 1 185 ? -7.827 -7.726 2.221 1.00 87.69 185 PRO A N 1
ATOM 1476 C CA . PRO A 1 185 ? -7.699 -6.758 3.297 1.00 87.69 185 PRO A CA 1
ATOM 1477 C C . PRO A 1 185 ? -7.519 -7.472 4.648 1.00 87.69 185 PRO A C 1
ATOM 1479 O O . PRO A 1 185 ? -7.933 -8.614 4.798 1.00 87.69 185 PRO A O 1
ATOM 1482 N N . GLU A 1 186 ? -6.918 -6.812 5.633 1.00 84.69 186 GLU A N 1
ATOM 1483 C CA . GLU A 1 186 ? -6.813 -7.295 7.019 1.00 84.69 186 GLU A CA 1
ATOM 1484 C C . GLU A 1 186 ? -7.403 -6.225 7.933 1.00 84.69 186 GLU A C 1
ATOM 1486 O O . GLU A 1 186 ? -6.933 -5.085 7.942 1.00 84.69 186 GLU A O 1
ATOM 1491 N N . ALA A 1 187 ? -8.469 -6.547 8.659 1.00 86.62 187 ALA A N 1
ATOM 1492 C CA . ALA A 1 187 ? -9.088 -5.611 9.582 1.00 86.62 187 ALA A CA 1
ATOM 1493 C C . ALA A 1 187 ? -8.172 -5.421 10.789 1.00 86.62 187 ALA A C 1
ATOM 1495 O O . ALA A 1 187 ? -7.667 -6.385 11.358 1.00 86.62 187 ALA A O 1
ATOM 1496 N N . LYS A 1 188 ? -7.972 -4.172 11.207 1.00 83.75 188 LYS A N 1
ATOM 1497 C CA . LYS A 1 188 ? -7.227 -3.849 12.424 1.00 83.75 188 LYS A CA 1
ATOM 1498 C C . LYS A 1 188 ? -7.561 -2.443 12.893 1.00 83.75 188 LYS A C 1
ATOM 1500 O O . LYS A 1 188 ? -7.764 -1.543 12.083 1.00 83.75 188 LYS A O 1
ATOM 1505 N N . TYR A 1 189 ? -7.576 -2.242 14.202 1.00 82.19 189 TYR A N 1
ATOM 1506 C CA . TYR A 1 189 ? -7.622 -0.911 14.794 1.00 82.19 189 TYR A CA 1
ATOM 1507 C C . TYR A 1 189 ? -6.834 -0.865 16.103 1.00 82.19 189 TYR A C 1
ATOM 1509 O O . TYR A 1 189 ? -6.588 -1.895 16.739 1.00 82.19 189 TYR A O 1
ATOM 1517 N N . THR A 1 190 ? -6.444 0.331 16.524 1.00 74.19 190 THR A N 1
ATOM 1518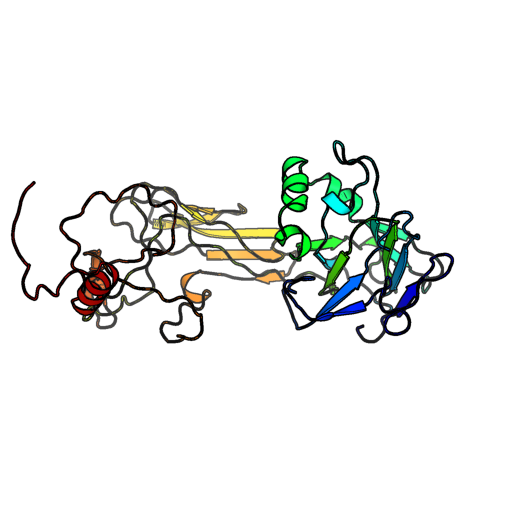 C CA . THR A 1 190 ? -5.750 0.559 17.796 1.00 74.19 190 THR A CA 1
ATOM 1519 C C . THR A 1 190 ? -6.701 1.004 18.897 1.00 74.19 190 THR A C 1
ATOM 1521 O O . THR A 1 190 ? -7.768 1.572 18.654 1.00 74.19 190 THR A O 1
ATOM 1524 N N . LEU A 1 191 ? -6.315 0.712 20.142 1.00 72.31 191 LEU A N 1
ATOM 1525 C CA . LEU A 1 191 ? -7.043 1.196 21.308 1.00 72.31 191 LEU A CA 1
ATOM 1526 C C . LEU A 1 191 ? -6.913 2.731 21.382 1.00 72.31 191 LEU A C 1
ATOM 1528 O O . LEU A 1 191 ? -5.786 3.228 21.334 1.00 72.31 191 LEU A O 1
ATOM 1532 N N . PRO A 1 192 ? -8.023 3.473 21.530 1.00 76.44 192 PRO A N 1
ATOM 1533 C CA . PRO A 1 192 ? -7.988 4.908 21.768 1.00 76.44 192 PRO A CA 1
ATOM 1534 C C . PRO A 1 192 ? -7.146 5.277 22.996 1.00 76.44 192 PRO A C 1
ATOM 1536 O O . PRO A 1 192 ? -7.135 4.566 24.005 1.00 76.44 192 PRO A O 1
ATOM 1539 N N . GLU A 1 193 ? -6.493 6.436 22.938 1.00 66.50 193 GLU A N 1
ATOM 1540 C CA . GLU A 1 193 ? -5.823 7.010 24.105 1.00 66.50 193 GLU A CA 1
ATOM 1541 C C . GLU A 1 193 ? -6.819 7.243 25.253 1.00 66.50 193 GLU A C 1
ATOM 1543 O O . GLU A 1 193 ? -7.986 7.579 25.045 1.00 66.50 193 GLU A O 1
ATOM 1548 N N . GLY A 1 194 ? -6.356 7.063 26.491 1.00 62.03 194 GLY A N 1
ATOM 1549 C CA . GLY A 1 194 ? -7.182 7.257 27.686 1.00 62.03 194 GLY A CA 1
ATOM 1550 C C . GLY A 1 194 ? -8.139 6.105 28.008 1.00 62.03 194 GLY A C 1
ATOM 1551 O O . GLY A 1 194 ? -8.811 6.175 29.037 1.00 62.03 194 GLY A O 1
ATOM 1552 N N . ILE A 1 195 ? -8.184 5.046 27.191 1.00 68.12 195 ILE A N 1
ATOM 1553 C CA . ILE A 1 195 ? -8.808 3.779 27.579 1.00 68.12 195 ILE A CA 1
ATOM 1554 C C . ILE A 1 195 ? -7.785 2.920 28.329 1.00 68.12 195 ILE A C 1
ATOM 1556 O O . ILE A 1 195 ? -6.676 2.680 27.852 1.00 68.12 195 ILE A O 1
ATOM 1560 N N . LEU A 1 196 ? -8.163 2.461 29.521 1.00 57.66 196 LEU A N 1
ATOM 1561 C CA . LEU A 1 196 ? -7.297 1.722 30.434 1.00 57.66 196 LEU A CA 1
ATOM 1562 C C . LEU A 1 196 ? -7.552 0.216 30.374 1.00 57.66 196 LEU A C 1
ATOM 1564 O O . LEU A 1 196 ? -8.697 -0.239 30.271 1.00 57.66 196 LEU A O 1
ATOM 1568 N N . TYR A 1 197 ? -6.466 -0.544 30.516 1.00 56.38 197 TYR A N 1
ATOM 1569 C CA . TYR A 1 197 ? -6.510 -1.981 30.756 1.00 56.38 197 TYR A CA 1
ATOM 1570 C C . TYR A 1 197 ? -6.831 -2.268 32.235 1.00 56.38 197 TYR A C 1
ATOM 1572 O O . TYR A 1 197 ? -6.350 -1.554 33.124 1.00 56.38 197 TYR A O 1
ATOM 1580 N N . PRO A 1 198 ? -7.606 -3.322 32.531 1.00 49.09 198 PRO A N 1
ATOM 1581 C CA . PRO A 1 198 ? -7.757 -3.827 33.886 1.00 49.09 198 PRO A CA 1
ATOM 1582 C C . PRO A 1 198 ? -6.403 -4.333 34.380 1.00 49.09 198 PRO A C 1
ATOM 1584 O O . PRO A 1 198 ? -5.697 -5.033 33.652 1.00 49.09 198 PRO A O 1
ATOM 1587 N N . ALA A 1 199 ? -6.040 -3.999 35.619 1.00 45.09 199 ALA A N 1
ATOM 1588 C CA . ALA A 1 199 ? -4.904 -4.641 36.265 1.00 45.09 199 ALA A CA 1
ATOM 1589 C C . ALA A 1 199 ? -5.398 -5.637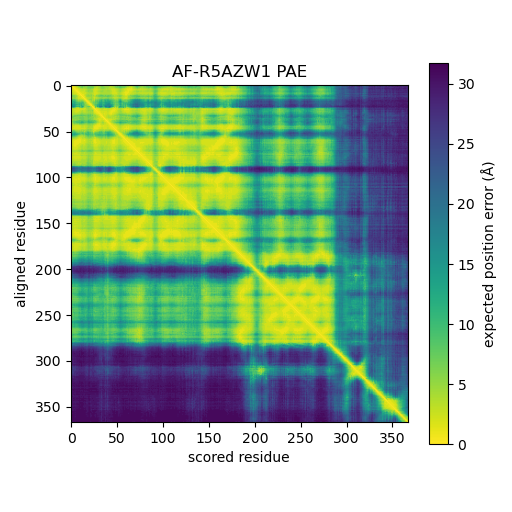 37.292 1.00 45.09 199 ALA A C 1
ATOM 1591 O O . ALA A 1 199 ? -6.235 -5.344 38.139 1.00 45.09 199 ALA A O 1
ATOM 1592 N N . LEU A 1 200 ? -4.829 -6.829 37.216 1.00 43.53 200 LEU A N 1
ATOM 1593 C CA . LEU A 1 200 ? -5.111 -7.889 38.160 1.00 43.53 200 LEU A CA 1
ATOM 1594 C C . LEU A 1 200 ? -4.333 -7.605 39.448 1.00 43.53 200 LEU A C 1
ATOM 1596 O O . LEU A 1 200 ? -3.104 -7.525 39.431 1.00 43.53 200 LEU A O 1
ATOM 1600 N N . LEU A 1 201 ? -5.052 -7.445 40.557 1.00 39.94 201 LEU A N 1
ATOM 1601 C CA . LEU A 1 201 ? -4.460 -7.479 41.891 1.00 39.94 201 LEU A CA 1
ATOM 1602 C C . LEU A 1 201 ? -4.219 -8.943 42.300 1.00 39.94 201 LEU A C 1
ATOM 1604 O O . LEU A 1 201 ? -5.022 -9.814 41.944 1.00 39.94 201 LEU A O 1
ATOM 1608 N N . PRO A 1 202 ? -3.166 -9.245 43.083 1.00 37.34 202 PRO A N 1
ATOM 1609 C CA . PRO A 1 202 ? -2.995 -10.567 43.676 1.00 37.34 202 PRO A CA 1
ATOM 1610 C C . PRO A 1 202 ? -4.231 -10.935 44.512 1.00 37.34 202 PRO A C 1
ATOM 1612 O O . PRO A 1 202 ? -4.525 -10.285 45.512 1.00 37.34 202 PRO A O 1
ATOM 1615 N N . GLY A 1 203 ? -4.959 -11.973 44.096 1.00 41.12 203 GLY A N 1
ATOM 1616 C CA . GLY A 1 203 ? -6.161 -12.457 44.787 1.00 41.12 203 GLY A CA 1
ATOM 1617 C C . GLY A 1 203 ? -7.501 -11.978 44.217 1.00 41.12 203 GLY A C 1
ATOM 1618 O O . GLY A 1 203 ? -8.535 -12.401 44.728 1.00 41.12 203 GLY A O 1
ATOM 1619 N N . VAL A 1 204 ? -7.511 -11.162 43.157 1.00 46.78 204 VAL A N 1
ATOM 1620 C CA . VAL A 1 204 ? -8.740 -10.825 42.420 1.00 46.78 204 VAL A CA 1
ATOM 1621 C C . VAL A 1 204 ? -8.968 -11.857 41.320 1.00 46.78 204 VAL A C 1
ATOM 1623 O O . VAL A 1 204 ? -8.074 -12.144 40.524 1.00 46.78 204 VAL A O 1
ATOM 1626 N N . LEU A 1 205 ? -10.167 -12.438 41.300 1.00 44.91 205 LEU A N 1
ATOM 1627 C CA . LEU A 1 205 ? -10.598 -13.345 40.243 1.00 44.91 205 LEU A CA 1
ATOM 1628 C C . LEU A 1 205 ? -10.684 -12.587 38.915 1.00 44.91 205 LEU A C 1
ATOM 1630 O O . LEU A 1 205 ? -11.201 -11.471 38.865 1.00 44.91 205 LEU A O 1
ATOM 1634 N N . GLU A 1 206 ? -10.183 -13.198 37.843 1.00 47.41 206 GLU A N 1
ATOM 1635 C CA . GLU A 1 206 ? -10.205 -12.594 36.512 1.00 47.41 206 GLU A CA 1
ATOM 1636 C C . GLU A 1 206 ? -11.645 -12.280 36.075 1.00 47.41 206 GLU A C 1
ATOM 1638 O O . GLU A 1 206 ? -12.565 -13.066 36.358 1.00 47.41 206 GLU A O 1
ATOM 1643 N N . PRO A 1 207 ? -11.869 -11.151 35.376 1.00 50.78 207 PRO A N 1
ATOM 1644 C CA . PRO A 1 207 ? -13.164 -10.893 34.777 1.00 50.78 207 PRO A CA 1
ATOM 1645 C C . PRO A 1 207 ? -13.467 -11.995 33.760 1.00 50.78 207 PRO A C 1
ATOM 1647 O O . PRO A 1 207 ? -12.599 -12.445 33.013 1.00 50.78 207 PRO A O 1
ATOM 1650 N N . LYS A 1 208 ? -14.733 -12.404 33.692 1.00 50.53 208 LYS A N 1
ATOM 1651 C CA . LYS A 1 208 ? -15.216 -13.454 32.779 1.00 50.53 208 LYS A CA 1
ATOM 1652 C C . LYS A 1 208 ? -14.960 -13.159 31.292 1.00 50.53 208 LYS A C 1
ATOM 1654 O O . LYS A 1 208 ? -15.106 -14.039 30.445 1.00 50.53 208 LYS A O 1
ATOM 1659 N N . SER A 1 209 ? -14.628 -11.918 30.942 1.00 51.78 209 SER A N 1
ATOM 1660 C CA . SER A 1 209 ? -14.243 -11.491 29.595 1.00 51.78 209 SER A CA 1
ATOM 1661 C C . SER A 1 209 ? -13.292 -10.289 29.667 1.00 51.78 209 SER A C 1
ATOM 1663 O O . SER A 1 209 ? -13.361 -9.540 30.644 1.00 51.78 209 SER A O 1
ATOM 1665 N N . PRO A 1 210 ? -12.431 -10.062 28.654 1.00 54.97 210 PRO A N 1
ATOM 1666 C CA . PRO A 1 210 ? -11.599 -8.865 28.590 1.00 54.97 210 PRO A CA 1
ATOM 1667 C C . PRO A 1 210 ? -12.459 -7.601 28.655 1.00 54.97 210 PRO A C 1
ATOM 1669 O O . PRO A 1 210 ? -13.420 -7.452 27.899 1.00 54.97 210 PRO A O 1
ATOM 1672 N N . MET A 1 211 ? -12.106 -6.692 29.556 1.00 59.09 211 MET A N 1
ATOM 1673 C CA . MET A 1 211 ? -12.785 -5.413 29.735 1.00 59.09 211 MET A CA 1
ATOM 1674 C C . MET A 1 211 ? -11.803 -4.277 29.504 1.00 59.09 211 MET A C 1
ATOM 1676 O O . MET A 1 211 ? -10.604 -4.437 29.698 1.00 59.09 211 MET A O 1
ATOM 1680 N N . PHE A 1 212 ? -12.327 -3.126 29.111 1.00 68.38 212 PHE A N 1
ATOM 1681 C CA . PHE A 1 212 ? -11.589 -1.879 28.987 1.00 68.38 212 PHE A CA 1
ATOM 1682 C C . PHE A 1 212 ? -12.401 -0.784 29.664 1.00 68.38 212 PHE A C 1
ATOM 1684 O O . PHE A 1 212 ? -13.632 -0.853 29.675 1.00 68.38 212 PHE A O 1
ATOM 1691 N N . MET A 1 213 ? -11.734 0.227 30.212 1.00 62.31 213 MET A N 1
ATOM 1692 C CA . MET A 1 213 ? -12.427 1.359 30.821 1.00 62.31 213 MET A CA 1
ATOM 1693 C C . MET A 1 213 ? -12.062 2.676 30.170 1.00 62.31 213 MET A C 1
ATOM 1695 O O . MET A 1 213 ? -10.888 3.018 30.072 1.00 62.31 213 MET A O 1
ATOM 1699 N N . GLY A 1 214 ? -13.089 3.437 29.809 1.00 66.19 214 GLY A N 1
ATOM 1700 C CA . GLY A 1 214 ? -12.971 4.842 29.457 1.00 66.19 214 GLY A CA 1
ATOM 1701 C C . GLY A 1 214 ? -13.480 5.749 30.577 1.00 66.19 214 GLY A C 1
ATOM 1702 O O . GLY A 1 214 ? -14.290 5.347 31.413 1.00 66.19 214 GLY A O 1
ATOM 1703 N N . ALA A 1 215 ? -13.018 6.993 30.568 1.00 70.50 215 ALA A N 1
ATOM 1704 C CA . ALA A 1 215 ? -13.667 8.104 31.232 1.00 70.50 215 ALA A CA 1
ATOM 1705 C C . ALA A 1 215 ? -15.128 8.229 30.756 1.00 70.50 215 ALA A C 1
ATOM 1707 O O . ALA A 1 215 ? -15.402 8.127 29.554 1.00 70.50 215 ALA A O 1
ATOM 1708 N N . PRO A 1 216 ? -16.072 8.459 31.682 1.00 73.94 216 PRO A N 1
ATOM 1709 C CA . PRO A 1 216 ? -17.457 8.701 31.317 1.00 73.94 216 PRO A CA 1
ATOM 1710 C C . PRO A 1 216 ? -17.591 10.005 30.532 1.00 73.94 216 PRO A C 1
ATOM 1712 O O . PRO A 1 216 ? -16.728 10.885 30.594 1.00 73.94 216 PRO A O 1
ATOM 1715 N N . ASP A 1 217 ? -18.695 10.121 29.801 1.00 76.88 217 ASP A N 1
ATOM 1716 C CA . ASP A 1 217 ? -19.089 11.324 29.066 1.00 76.88 217 ASP A CA 1
ATOM 1717 C C . ASP A 1 217 ? -18.009 11.814 28.074 1.00 76.88 217 ASP A C 1
ATOM 1719 O O . ASP A 1 217 ? -17.956 12.989 27.712 1.00 76.88 217 ASP A O 1
ATOM 1723 N N . THR A 1 218 ? -17.151 10.893 27.620 1.00 80.31 218 THR A N 1
ATOM 1724 C CA . THR A 1 218 ? -16.036 11.143 26.703 1.00 80.31 218 THR A CA 1
ATOM 1725 C C . THR A 1 218 ? -16.216 10.322 25.432 1.00 80.31 218 THR A C 1
ATOM 1727 O O . THR A 1 218 ? -16.472 9.120 25.489 1.00 80.31 218 THR A O 1
ATOM 1730 N N . GLU A 1 219 ? -16.096 10.972 24.275 1.00 90.31 219 GLU A N 1
ATOM 1731 C CA . GLU A 1 219 ? -16.059 10.286 22.983 1.00 90.31 219 GLU A CA 1
ATOM 1732 C C . GLU A 1 219 ? -14.678 9.667 22.752 1.00 90.31 219 GLU A C 1
ATOM 1734 O O . GLU A 1 219 ? -13.651 10.263 23.081 1.00 90.31 219 GLU A O 1
ATOM 1739 N N . TYR A 1 220 ? -14.655 8.486 22.141 1.00 85.19 220 TYR A N 1
ATOM 1740 C CA . TYR A 1 220 ? -13.422 7.768 21.831 1.00 85.19 220 TYR A CA 1
ATOM 1741 C C . TYR A 1 220 ? -13.298 7.541 20.335 1.00 85.19 220 TYR A C 1
ATOM 1743 O O . TYR A 1 220 ? -14.229 7.038 19.706 1.00 85.19 220 TYR A O 1
ATOM 1751 N N . VAL A 1 221 ? -12.132 7.890 19.789 1.00 91.06 221 VAL A N 1
ATOM 1752 C CA . VAL A 1 221 ? -11.800 7.694 18.376 1.00 91.06 221 VAL A CA 1
ATOM 1753 C C . VAL A 1 221 ? -10.969 6.426 18.227 1.00 91.06 221 VAL A C 1
ATOM 1755 O O . VAL A 1 221 ? -9.813 6.375 18.646 1.00 91.06 221 VAL A O 1
ATOM 1758 N N . TRP A 1 222 ? -11.571 5.411 17.623 1.00 89.19 222 TRP A N 1
ATOM 1759 C CA . TRP A 1 222 ? -10.958 4.140 17.268 1.00 89.19 222 TRP A CA 1
ATOM 1760 C C . TRP A 1 222 ? -10.350 4.284 15.879 1.00 89.19 222 TRP A C 1
ATOM 1762 O O . TRP A 1 222 ? -11.070 4.345 14.878 1.00 89.19 222 TRP A O 1
ATOM 1772 N N . LYS A 1 223 ? -9.021 4.393 15.840 1.00 89.44 223 LYS A N 1
ATOM 1773 C CA . LYS A 1 223 ? -8.278 4.593 14.597 1.00 89.44 223 LYS A CA 1
ATOM 1774 C C . LYS A 1 223 ? -8.154 3.286 13.845 1.00 89.44 223 LYS A C 1
ATOM 1776 O O . LYS A 1 223 ? -7.709 2.281 14.398 1.00 89.44 223 LYS A O 1
ATOM 1781 N N . ASN A 1 224 ? -8.561 3.316 12.590 1.00 88.38 224 ASN A N 1
ATOM 1782 C CA . ASN A 1 224 ? -8.470 2.180 11.705 1.00 88.38 224 ASN A CA 1
ATOM 1783 C C . ASN A 1 224 ? -7.043 2.037 11.172 1.00 88.38 224 ASN A C 1
ATOM 1785 O O . ASN A 1 224 ? -6.553 2.882 10.429 1.00 88.38 224 ASN A O 1
ATOM 1789 N N . ASP A 1 225 ? -6.417 0.920 11.522 1.00 82.50 225 ASP A N 1
ATOM 1790 C CA . ASP A 1 225 ? -5.069 0.540 11.101 1.00 82.50 225 ASP A CA 1
ATOM 1791 C C . ASP A 1 225 ? -5.117 -0.664 10.146 1.00 82.50 225 ASP A C 1
ATOM 1793 O O . ASP A 1 225 ? -4.163 -1.442 10.055 1.00 82.50 225 ASP A O 1
ATOM 1797 N N . SER A 1 226 ? -6.263 -0.864 9.485 1.00 83.31 226 SER A N 1
ATOM 1798 C CA . SER A 1 226 ? -6.497 -1.991 8.591 1.00 83.31 226 SER A CA 1
ATOM 1799 C C . SER A 1 226 ? -5.533 -1.967 7.427 1.00 83.31 226 SER A C 1
ATOM 1801 O O . SER A 1 226 ? -5.224 -0.937 6.825 1.00 83.31 226 SER A O 1
ATOM 1803 N N . PHE A 1 227 ? -5.135 -3.161 7.045 1.00 81.00 227 PHE A N 1
ATOM 1804 C CA . PHE A 1 227 ? -4.231 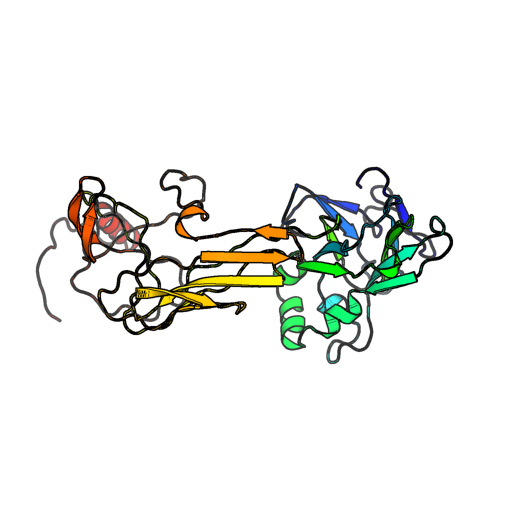-3.386 5.956 1.00 81.00 227 PHE A CA 1
ATOM 1805 C C . PHE A 1 227 ? -4.994 -3.611 4.653 1.00 81.00 227 PHE A C 1
ATOM 1807 O O . PHE A 1 227 ? -5.965 -4.361 4.628 1.00 81.00 227 PHE A O 1
ATOM 1814 N N . ASN A 1 228 ? -4.587 -2.959 3.561 1.00 81.75 228 ASN A N 1
ATOM 1815 C CA . ASN A 1 228 ? -5.233 -3.069 2.244 1.00 81.75 228 ASN A CA 1
ATOM 1816 C C . ASN A 1 228 ? -6.763 -2.850 2.245 1.00 81.75 228 ASN A C 1
ATOM 1818 O O . ASN A 1 228 ? -7.435 -3.281 1.319 1.00 81.75 228 ASN A O 1
ATOM 1822 N N . GLY A 1 229 ? -7.343 -2.196 3.254 1.00 85.25 229 GLY A N 1
ATOM 1823 C CA . GLY A 1 229 ? -8.780 -1.920 3.310 1.00 85.25 229 GLY A CA 1
ATOM 1824 C C . GLY A 1 229 ? -9.189 -0.735 2.431 1.00 85.25 229 GLY A C 1
ATOM 1825 O O . GLY A 1 229 ? -8.469 0.261 2.354 1.00 85.25 229 GLY A O 1
ATOM 1826 N N . ARG A 1 230 ? -10.348 -0.818 1.763 1.00 87.56 230 ARG A N 1
ATOM 1827 C CA . ARG A 1 230 ? -10.918 0.285 0.956 1.00 87.56 230 ARG A CA 1
ATOM 1828 C C . ARG A 1 230 ? -12.321 0.699 1.371 1.00 87.56 230 ARG A C 1
ATOM 1830 O O . ARG A 1 230 ? -12.684 1.852 1.156 1.00 87.56 230 ARG A O 1
ATOM 1837 N N . ALA A 1 231 ? -13.093 -0.218 1.935 1.00 93.81 231 ALA A N 1
ATOM 1838 C CA . ALA A 1 231 ? -14.382 0.075 2.536 1.00 93.81 231 ALA A CA 1
ATOM 1839 C C . ALA A 1 231 ? -14.464 -0.584 3.909 1.00 93.81 231 ALA A C 1
ATOM 1841 O O . ALA A 1 231 ? -13.956 -1.690 4.107 1.00 93.81 231 ALA A O 1
ATOM 1842 N N . PHE A 1 232 ? -15.099 0.120 4.838 1.00 96.69 232 PHE A N 1
ATOM 1843 C CA . PHE A 1 232 ? -15.098 -0.205 6.255 1.00 96.69 232 PHE A CA 1
ATOM 1844 C C . PHE A 1 232 ? -16.529 -0.249 6.760 1.00 96.69 232 PHE A C 1
ATOM 1846 O O . PHE A 1 232 ? -17.367 0.543 6.333 1.00 96.69 232 PHE A O 1
ATOM 1853 N N . GLU A 1 233 ? -16.795 -1.173 7.667 1.00 97.81 233 GLU A N 1
ATOM 1854 C CA . GLU A 1 233 ? -18.049 -1.251 8.393 1.00 97.81 233 GLU A CA 1
ATOM 1855 C C . GLU A 1 233 ? -17.737 -1.488 9.865 1.00 97.81 233 GLU A C 1
ATOM 1857 O O . GLU A 1 233 ? -17.126 -2.488 10.245 1.00 97.81 233 GLU A O 1
ATOM 1862 N N . TRP A 1 234 ? -18.163 -0.544 10.689 1.00 98.00 234 TRP A N 1
ATOM 1863 C CA . TRP A 1 234 ? -18.038 -0.605 12.131 1.00 98.00 234 TRP A CA 1
ATOM 1864 C C . TRP A 1 234 ? -19.376 -0.963 12.751 1.00 98.00 234 TRP A C 1
ATOM 1866 O O . TRP A 1 234 ? -20.379 -0.337 12.418 1.00 98.00 234 TRP A O 1
ATOM 1876 N N . ALA A 1 235 ? -19.382 -1.886 13.709 1.00 97.69 235 ALA A N 1
ATOM 1877 C CA . ALA A 1 235 ? -20.503 -2.115 14.613 1.00 97.69 235 ALA A CA 1
ATOM 1878 C C . ALA A 1 235 ? -20.115 -1.699 16.038 1.00 97.69 235 ALA A C 1
ATOM 1880 O O . ALA A 1 235 ? -19.060 -2.095 16.529 1.00 97.69 235 ALA A O 1
ATOM 1881 N N . TYR A 1 236 ? -20.947 -0.902 16.709 1.00 95.88 236 TYR A N 1
ATOM 1882 C CA . TYR A 1 236 ? -20.663 -0.368 18.047 1.00 95.88 236 TYR A CA 1
ATOM 1883 C C . TYR A 1 236 ? -21.941 -0.194 18.875 1.00 95.88 236 TYR A C 1
ATOM 1885 O O . TYR A 1 236 ? -23.039 -0.122 18.329 1.00 95.88 236 TYR A O 1
ATOM 1893 N N . THR A 1 237 ? -21.824 -0.124 20.201 1.00 95.69 237 THR A N 1
ATOM 1894 C CA . THR A 1 237 ? -22.975 0.104 21.090 1.00 95.69 237 THR A CA 1
ATOM 1895 C C . THR A 1 237 ? -23.428 1.572 21.046 1.00 95.69 237 THR A C 1
ATOM 1897 O O . THR A 1 237 ? -22.637 2.490 21.210 1.00 95.69 237 THR A O 1
ATOM 1900 N N . GLY A 1 238 ? -24.711 1.834 20.816 1.00 95.12 238 GLY A N 1
ATOM 1901 C CA . GLY A 1 238 ? -25.294 3.174 20.899 1.00 95.12 238 GLY A CA 1
ATOM 1902 C C . GLY A 1 238 ? -25.581 3.608 22.340 1.00 95.12 238 GLY A C 1
ATOM 1903 O O . GLY A 1 238 ? -25.557 2.802 23.266 1.00 95.12 238 GLY A O 1
ATOM 1904 N N . LEU A 1 239 ? -25.928 4.886 22.540 1.00 93.44 239 LEU A N 1
ATOM 1905 C CA . LEU A 1 239 ? -26.383 5.398 23.849 1.00 93.44 239 LEU A CA 1
ATOM 1906 C C . LEU A 1 239 ? -27.678 4.736 24.344 1.00 93.44 239 LEU A C 1
ATOM 1908 O O . LEU A 1 239 ? -27.964 4.743 25.536 1.00 93.44 239 LEU A O 1
ATOM 1912 N N . ASP A 1 240 ? -28.469 4.190 23.424 1.00 92.38 240 ASP A N 1
ATOM 1913 C CA . ASP A 1 240 ? -29.677 3.417 23.701 1.00 92.38 240 ASP A CA 1
ATOM 1914 C C . ASP A 1 240 ? -29.385 1.943 24.039 1.00 92.38 240 ASP A C 1
ATOM 1916 O O . ASP A 1 240 ? -30.316 1.190 24.311 1.00 92.38 240 ASP A O 1
ATOM 1920 N N . GLY A 1 241 ? -28.111 1.531 24.033 1.00 88.12 241 GLY A N 1
ATOM 1921 C CA . GLY A 1 241 ? -27.677 0.149 24.243 1.00 88.12 241 GLY A CA 1
ATOM 1922 C C . GLY A 1 241 ? -27.806 -0.746 23.005 1.00 88.12 241 GLY A C 1
ATOM 1923 O O . GLY A 1 241 ? -27.321 -1.875 23.020 1.00 88.12 241 GLY A O 1
ATOM 1924 N N . GLU A 1 242 ? -28.409 -0.253 21.921 1.00 94.75 242 GLU A N 1
ATOM 1925 C CA . GLU A 1 242 ? -28.574 -0.996 20.670 1.00 94.75 242 GLU A CA 1
ATOM 1926 C C . GLU A 1 242 ? -27.298 -0.947 19.826 1.00 94.75 242 GLU A C 1
ATOM 1928 O O . GLU A 1 242 ? -26.570 0.046 19.835 1.00 94.75 242 GLU A O 1
ATOM 1933 N N . ILE A 1 243 ? -27.039 -1.986 19.033 1.00 96.38 243 ILE A N 1
ATOM 1934 C CA . ILE A 1 243 ? -25.906 -1.976 18.100 1.00 96.38 243 ILE A CA 1
ATOM 1935 C C . ILE A 1 243 ? -26.202 -1.023 16.935 1.00 96.38 243 ILE A C 1
ATOM 1937 O O . ILE A 1 243 ? -27.241 -1.110 16.277 1.00 96.38 243 ILE A O 1
ATOM 1941 N N . LYS A 1 244 ? -25.277 -0.099 16.681 1.00 97.50 244 LYS A N 1
ATOM 1942 C CA . LYS A 1 244 ? -25.271 0.841 15.558 1.00 97.50 244 LYS A CA 1
ATOM 1943 C C . LYS A 1 244 ? -24.168 0.468 14.578 1.00 97.50 244 LYS A C 1
ATOM 1945 O O . LYS A 1 244 ? -23.197 -0.185 14.953 1.00 97.50 244 LYS A O 1
ATOM 1950 N N . GLN A 1 245 ? -24.331 0.911 13.335 1.00 97.19 245 GLN A N 1
ATOM 1951 C CA . GLN A 1 245 ? -23.361 0.705 12.267 1.00 97.19 245 GLN A CA 1
ATOM 1952 C C . GLN A 1 245 ? -22.932 2.029 11.641 1.00 97.19 245 GLN A C 1
ATOM 1954 O O . GLN A 1 245 ? -23.729 2.965 11.558 1.00 97.19 245 GLN A O 1
ATOM 1959 N N . THR A 1 246 ? -21.685 2.096 11.182 1.00 97.25 246 THR A N 1
ATOM 1960 C CA . THR A 1 246 ? -21.173 3.204 10.368 1.00 97.25 246 THR A CA 1
ATOM 1961 C C . THR A 1 246 ? -20.156 2.703 9.346 1.00 97.25 246 THR A C 1
ATOM 1963 O O . THR A 1 246 ? -19.555 1.649 9.539 1.00 97.25 246 THR A O 1
ATOM 1966 N N . THR A 1 247 ? -19.970 3.453 8.259 1.00 97.06 247 THR A N 1
ATOM 1967 C CA . THR A 1 247 ? -19.020 3.135 7.179 1.00 97.06 247 THR A CA 1
ATOM 1968 C C . THR A 1 247 ? -17.862 4.128 7.082 1.00 97.06 247 THR A C 1
ATOM 1970 O O . THR A 1 247 ? -17.180 4.199 6.060 1.00 97.06 247 THR A O 1
ATOM 1973 N N . GLU A 1 248 ? -17.683 4.952 8.114 1.00 95.88 248 GLU A N 1
ATOM 1974 C CA . GLU A 1 248 ? -16.546 5.867 8.225 1.00 95.88 248 GLU A CA 1
ATOM 1975 C C . GLU A 1 248 ? -15.227 5.088 8.347 1.00 95.88 248 GLU A C 1
ATOM 1977 O O . GLU A 1 248 ? -15.211 3.936 8.790 1.00 95.88 248 GLU A O 1
ATOM 1982 N N . SER A 1 249 ? -14.110 5.710 7.949 1.00 93.06 249 SER A N 1
ATOM 1983 C CA . SER A 1 249 ? -12.793 5.072 8.057 1.00 93.06 249 SER A CA 1
ATOM 1984 C C . SER A 1 249 ? -12.428 4.805 9.512 1.00 93.06 249 SER A C 1
ATOM 1986 O O . SER A 1 249 ? -12.173 3.656 9.863 1.00 93.06 249 SER A O 1
ATOM 1988 N N . ASP A 1 250 ? -12.487 5.845 10.342 1.00 95.19 250 ASP A N 1
ATOM 1989 C CA . ASP A 1 250 ? -12.331 5.776 11.792 1.00 95.19 250 ASP A CA 1
ATOM 1990 C C . ASP A 1 250 ? -13.705 5.789 12.462 1.00 95.19 250 ASP A C 1
ATOM 1992 O O . ASP A 1 250 ? -14.663 6.371 11.945 1.00 95.19 250 ASP A O 1
ATOM 1996 N N . LEU A 1 251 ? -13.798 5.188 13.644 1.00 96.69 251 LEU A N 1
ATOM 1997 C CA . LEU A 1 251 ? -15.024 5.196 14.434 1.00 96.69 251 LEU A CA 1
ATOM 1998 C C . LEU A 1 251 ? -14.899 6.153 15.617 1.00 96.69 251 LEU A C 1
ATOM 2000 O O . LEU A 1 251 ? -14.025 5.986 16.460 1.00 96.69 251 LEU A O 1
ATOM 2004 N N . THR A 1 252 ? -15.861 7.063 15.760 1.00 96.12 252 THR A N 1
ATOM 2005 C CA . THR A 1 252 ? -16.086 7.796 17.013 1.00 96.12 252 THR A CA 1
ATOM 2006 C C . THR A 1 252 ? -17.265 7.177 17.755 1.00 96.12 252 THR A C 1
ATOM 2008 O O . THR A 1 252 ? -18.407 7.267 17.301 1.00 96.12 252 THR A O 1
ATOM 2011 N N . THR A 1 253 ? -17.010 6.537 18.896 1.00 94.25 253 THR A N 1
ATOM 2012 C CA . THR A 1 253 ? -18.090 6.045 19.766 1.00 94.25 253 THR A CA 1
ATOM 2013 C C . THR A 1 253 ? -18.697 7.191 20.573 1.00 94.25 253 THR A C 1
ATOM 2015 O O . THR A 1 253 ? -17.976 8.131 20.919 1.00 94.25 253 THR A O 1
ATOM 2018 N N . PRO A 1 254 ? -19.994 7.119 20.924 1.00 94.88 254 PRO A N 1
ATOM 2019 C CA . PRO A 1 254 ? -20.640 8.172 21.694 1.00 94.88 254 PRO A CA 1
ATOM 2020 C C . PRO A 1 254 ? -20.045 8.301 23.101 1.00 94.88 254 PRO A C 1
ATOM 2022 O O . PRO A 1 254 ? -19.485 7.353 23.650 1.00 94.88 254 PRO A O 1
ATOM 2025 N N . ALA A 1 255 ? -20.235 9.473 23.700 1.00 87.62 255 ALA A N 1
ATOM 2026 C CA . ALA A 1 255 ? -19.912 9.755 25.092 1.00 87.62 255 ALA A CA 1
ATOM 2027 C C . ALA A 1 255 ? -20.820 8.957 26.046 1.00 87.62 255 ALA A C 1
ATOM 2029 O O . ALA A 1 255 ? -21.915 9.399 26.396 1.00 87.62 255 ALA A O 1
ATOM 2030 N N . TYR A 1 256 ? -20.389 7.757 26.435 1.00 84.50 256 TYR A N 1
ATOM 2031 C CA . TYR A 1 256 ? -21.176 6.887 27.308 1.00 84.50 256 TYR A CA 1
ATOM 2032 C C . TYR A 1 256 ? -21.256 7.435 28.745 1.00 84.50 256 TYR A C 1
ATOM 2034 O O . TYR A 1 256 ? -20.221 7.789 29.316 1.00 84.50 256 TYR A O 1
ATOM 2042 N N . PRO A 1 257 ? -22.442 7.436 29.382 1.00 77.50 257 PRO A N 1
ATOM 2043 C CA . PRO A 1 257 ? -22.575 7.808 30.788 1.00 77.50 257 PRO A CA 1
ATOM 2044 C C . PRO A 1 257 ? -21.810 6.872 31.731 1.00 77.50 257 PRO A C 1
ATOM 2046 O O . PRO A 1 257 ? -21.591 5.695 31.428 1.00 77.50 257 PRO A O 1
ATOM 2049 N N . THR A 1 258 ? -21.489 7.369 32.927 1.00 76.06 258 THR A N 1
ATOM 2050 C CA . THR A 1 258 ? -20.888 6.564 34.008 1.00 76.06 258 THR A CA 1
ATOM 2051 C C . THR A 1 258 ? -21.656 5.259 34.250 1.00 76.06 258 THR A C 1
ATOM 2053 O O . THR A 1 258 ? -22.875 5.271 34.408 1.00 76.06 258 THR A O 1
ATOM 2056 N N . GLY A 1 259 ? -20.930 4.139 34.329 1.00 67.19 259 GLY A N 1
ATOM 2057 C CA . GLY A 1 259 ? -21.497 2.814 34.604 1.00 67.19 259 GLY A CA 1
ATOM 2058 C C . GLY A 1 259 ? -22.080 2.097 33.382 1.00 67.19 259 GLY A C 1
ATOM 2059 O O . GLY A 1 259 ? -22.611 0.998 33.524 1.00 67.19 259 GLY A O 1
ATOM 2060 N N . THR A 1 260 ? -21.976 2.684 32.187 1.00 76.31 260 THR A N 1
ATOM 2061 C CA . THR A 1 260 ? -22.374 2.013 30.944 1.00 76.31 260 THR A CA 1
ATOM 2062 C C . THR A 1 260 ? -21.415 0.871 30.622 1.00 76.31 260 THR A C 1
ATOM 2064 O O . THR A 1 260 ? -20.203 1.068 30.567 1.00 76.31 260 THR A O 1
ATOM 2067 N N . VAL A 1 261 ? -21.965 -0.311 30.346 1.00 77.81 261 VAL A N 1
ATOM 2068 C CA . VAL A 1 261 ? -21.217 -1.442 29.788 1.00 77.81 261 VAL A CA 1
ATOM 2069 C C . VAL A 1 261 ? -21.518 -1.509 28.294 1.00 77.81 261 VAL A C 1
ATOM 2071 O O . VAL A 1 261 ? -22.648 -1.791 27.900 1.00 77.81 261 VAL A O 1
ATOM 2074 N N . ALA A 1 262 ? -20.514 -1.222 27.469 1.00 85.31 262 ALA A N 1
ATOM 2075 C CA . ALA A 1 262 ? -20.603 -1.260 26.012 1.00 85.31 262 ALA A CA 1
ATOM 2076 C C . ALA A 1 262 ? -19.773 -2.421 25.452 1.00 85.31 262 ALA A C 1
ATOM 2078 O O . ALA A 1 262 ? -18.719 -2.762 25.994 1.00 85.31 262 ALA A O 1
ATOM 2079 N N . ALA A 1 263 ? -20.234 -3.017 24.351 1.00 85.69 263 ALA A N 1
ATOM 2080 C CA . ALA A 1 263 ? -19.417 -3.965 23.608 1.00 85.69 263 ALA A CA 1
ATOM 2081 C C . ALA A 1 263 ? -18.271 -3.218 22.914 1.00 85.69 263 ALA A C 1
ATOM 2083 O O . ALA A 1 263 ? -18.442 -2.086 22.451 1.00 85.69 263 ALA A O 1
ATOM 2084 N N . LEU A 1 264 ? -17.107 -3.865 22.813 1.00 84.62 264 LEU A N 1
ATOM 2085 C CA . LEU A 1 264 ? -16.023 -3.334 21.993 1.00 84.62 264 LEU A CA 1
ATOM 2086 C C . LEU A 1 264 ? -16.476 -3.242 20.533 1.00 84.62 264 LEU A C 1
ATOM 2088 O O . LEU A 1 264 ? -17.169 -4.154 20.065 1.00 84.62 264 LEU A O 1
ATOM 2092 N N . PRO A 1 265 ? -16.079 -2.181 19.811 1.00 92.69 265 PRO A N 1
ATOM 2093 C CA . PRO A 1 265 ? -16.404 -2.068 18.403 1.00 92.69 265 PRO A CA 1
ATOM 2094 C C . PRO A 1 265 ? -15.903 -3.259 17.590 1.00 92.69 265 PRO A C 1
ATOM 2096 O O . PRO A 1 265 ? -14.867 -3.842 17.896 1.00 92.69 265 PRO A O 1
ATOM 2099 N N . GLN A 1 266 ? -16.634 -3.601 16.539 1.00 94.19 266 GLN A N 1
ATOM 2100 C CA . GLN A 1 266 ? -16.232 -4.615 15.570 1.00 94.19 266 GLN A CA 1
ATOM 2101 C C . GLN A 1 266 ? -15.966 -3.936 14.239 1.00 94.19 266 GLN A C 1
ATOM 2103 O O . GLN A 1 266 ? -16.789 -3.133 13.802 1.00 94.19 266 GLN A O 1
ATOM 2108 N N . LEU A 1 267 ? -14.851 -4.275 13.600 1.00 95.81 267 LEU A N 1
ATOM 2109 C CA . LEU A 1 267 ? -14.490 -3.754 12.287 1.00 95.81 267 LEU A CA 1
ATOM 2110 C C . LEU A 1 267 ? -14.524 -4.868 11.244 1.00 95.81 267 LEU A C 1
ATOM 2112 O O . LEU A 1 267 ? -13.881 -5.903 11.411 1.00 95.81 267 LEU A O 1
ATOM 2116 N N . ILE A 1 268 ? -15.244 -4.633 10.154 1.00 96.44 268 ILE A N 1
ATOM 2117 C CA . ILE A 1 268 ? -15.136 -5.394 8.912 1.00 96.44 268 ILE A CA 1
ATOM 2118 C C . ILE A 1 268 ? -14.493 -4.480 7.874 1.00 96.44 268 ILE A C 1
ATOM 2120 O O . ILE A 1 268 ? -14.904 -3.333 7.694 1.00 96.44 268 ILE A O 1
ATOM 2124 N N . THR A 1 269 ? -13.480 -4.987 7.181 1.00 95.25 269 THR A N 1
ATOM 2125 C CA . THR A 1 269 ? -12.816 -4.287 6.081 1.00 95.25 269 THR A CA 1
ATOM 2126 C C . THR A 1 269 ? -13.010 -5.056 4.783 1.00 95.25 269 THR A C 1
ATOM 2128 O O . THR A 1 269 ? -13.136 -6.281 4.779 1.00 95.25 269 THR A O 1
ATOM 2131 N N . SER A 1 270 ? -13.039 -4.349 3.660 1.00 92.62 270 SER A N 1
ATOM 2132 C CA . SER A 1 270 ? -13.209 -4.961 2.346 1.00 92.62 270 SER A CA 1
ATOM 2133 C C . SER A 1 270 ? -12.360 -4.296 1.267 1.00 92.62 270 SER A C 1
ATOM 2135 O O . SER A 1 270 ? -12.071 -3.095 1.311 1.00 92.62 270 SER A O 1
ATOM 2137 N N . PHE A 1 271 ? -11.979 -5.102 0.276 1.00 89.31 271 PHE A N 1
ATOM 2138 C CA . PHE A 1 271 ? -11.386 -4.681 -0.984 1.00 89.31 271 PHE A CA 1
ATOM 2139 C C . PHE A 1 271 ? -12.092 -5.428 -2.119 1.00 89.31 271 PHE A C 1
ATOM 2141 O O . PHE A 1 271 ? -11.846 -6.611 -2.360 1.00 89.31 271 PHE A O 1
ATOM 2148 N N . GLY A 1 272 ? -12.989 -4.737 -2.826 1.00 86.12 272 GLY A N 1
ATOM 2149 C CA . GLY A 1 272 ? -13.827 -5.374 -3.843 1.00 86.12 272 GLY A CA 1
ATOM 2150 C C . GLY A 1 272 ? -14.619 -6.549 -3.239 1.00 86.12 272 GLY A C 1
ATOM 2151 O O . GLY A 1 272 ? -15.322 -6.335 -2.253 1.00 86.12 272 GLY A O 1
ATOM 2152 N N . PRO A 1 273 ? -14.528 -7.772 -3.795 1.00 86.88 273 PRO A N 1
ATOM 2153 C CA . PRO A 1 273 ? -15.201 -8.952 -3.247 1.00 86.88 273 PRO A CA 1
ATOM 2154 C C . PRO A 1 273 ? -14.530 -9.555 -2.000 1.00 86.88 273 PRO A C 1
ATOM 2156 O O . PRO A 1 273 ? -15.151 -10.384 -1.338 1.00 86.88 273 PRO A O 1
ATOM 2159 N N . ASN A 1 274 ? -13.281 -9.191 -1.689 1.00 89.00 274 ASN A N 1
ATOM 2160 C CA . ASN A 1 274 ? -12.562 -9.742 -0.542 1.00 89.00 274 ASN A CA 1
ATOM 2161 C C . ASN A 1 274 ? -12.915 -8.969 0.729 1.00 89.00 274 ASN A C 1
ATOM 2163 O O . ASN A 1 274 ? -12.951 -7.738 0.723 1.00 89.00 274 ASN A O 1
ATOM 2167 N N . THR A 1 275 ? -13.129 -9.687 1.827 1.00 92.81 275 THR A N 1
ATOM 2168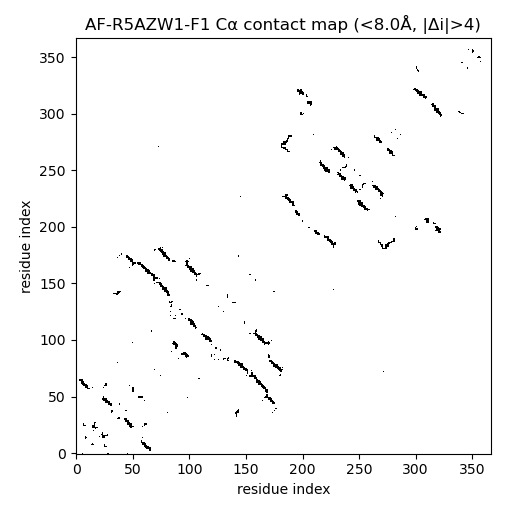 C CA . THR A 1 275 ? -13.537 -9.120 3.117 1.00 92.81 275 THR A CA 1
ATOM 2169 C C . THR A 1 275 ? -12.777 -9.782 4.256 1.00 92.81 275 THR A C 1
ATOM 2171 O O . THR A 1 275 ? -12.571 -10.993 4.210 1.00 92.81 275 THR A O 1
ATOM 2174 N N . ASP A 1 276 ? -12.454 -9.023 5.297 1.00 89.69 276 ASP A N 1
ATOM 2175 C CA . ASP A 1 276 ? -11.877 -9.537 6.538 1.00 89.69 276 ASP A CA 1
ATOM 2176 C C . ASP A 1 276 ? -12.573 -8.947 7.772 1.00 89.69 276 ASP A C 1
ATOM 2178 O O . ASP A 1 276 ? -13.054 -7.811 7.747 1.00 89.69 276 ASP A O 1
ATOM 2182 N N . GLY A 1 277 ? -12.656 -9.746 8.838 1.00 86.94 277 GLY A N 1
ATOM 2183 C CA . GLY A 1 277 ? -13.402 -9.449 10.061 1.00 86.94 277 GLY A CA 1
ATOM 2184 C C . GLY A 1 277 ? -14.571 -10.417 10.340 1.00 86.94 277 GLY A C 1
ATOM 2185 O O . GLY A 1 277 ? -14.756 -11.402 9.621 1.00 86.94 277 GLY A O 1
ATOM 2186 N N . PRO A 1 278 ? -15.371 -10.164 11.395 1.00 90.25 278 PRO A N 1
ATOM 2187 C CA . PRO A 1 278 ? -15.288 -9.015 12.299 1.00 90.25 278 PRO A CA 1
ATOM 2188 C C . PRO A 1 278 ? -14.040 -9.070 13.188 1.00 90.25 278 PRO A C 1
ATOM 2190 O O . PRO A 1 278 ? -13.787 -10.060 13.873 1.00 90.25 278 PRO A O 1
ATOM 2193 N N . TRP A 1 279 ? -13.263 -7.991 13.188 1.00 85.31 279 TRP A N 1
ATOM 2194 C CA . TRP A 1 279 ? -12.076 -7.843 14.021 1.00 85.31 279 TRP A CA 1
ATOM 2195 C C . TRP A 1 279 ? -12.407 -7.088 15.304 1.00 85.31 279 TRP A C 1
ATOM 2197 O O . TRP A 1 279 ? -13.070 -6.049 15.261 1.00 85.31 279 TRP A O 1
ATOM 2207 N N . VAL A 1 280 ? -11.921 -7.606 16.435 1.00 79.81 280 VAL A N 1
ATOM 2208 C CA . VAL A 1 280 ? -12.059 -6.999 17.764 1.00 79.81 280 VAL A CA 1
ATOM 2209 C C . VAL A 1 280 ? -10.724 -7.087 18.492 1.00 79.81 280 VAL A C 1
ATOM 2211 O O . VAL A 1 280 ? -10.102 -8.150 18.536 1.00 79.81 280 VAL A O 1
ATOM 2214 N N . ILE A 1 281 ? -10.299 -5.985 19.115 1.00 70.81 281 ILE A N 1
ATOM 2215 C CA . ILE A 1 281 ? -8.989 -5.901 19.777 1.00 70.81 281 ILE A CA 1
ATOM 2216 C C . ILE A 1 281 ? -8.789 -6.989 20.840 1.00 70.81 281 ILE A C 1
ATOM 2218 O O . ILE A 1 281 ? -7.727 -7.593 20.890 1.00 70.81 281 ILE A O 1
ATOM 2222 N N . ALA A 1 282 ? -9.818 -7.310 21.629 1.00 61.44 282 ALA A N 1
ATOM 2223 C CA . ALA A 1 282 ? -9.728 -8.272 22.729 1.00 61.44 282 ALA A CA 1
ATOM 2224 C C . ALA A 1 282 ? -9.354 -9.705 22.306 1.00 61.44 282 ALA A C 1
ATOM 2226 O O . ALA A 1 282 ? -8.833 -10.453 23.128 1.00 61.44 282 ALA A O 1
ATOM 2227 N N . THR A 1 283 ? -9.642 -10.104 21.064 1.00 58.94 283 THR A N 1
ATOM 2228 C CA . THR A 1 283 ? -9.399 -11.472 20.574 1.00 58.94 283 THR A CA 1
ATOM 2229 C C . THR A 1 283 ? -8.223 -11.573 19.607 1.00 58.94 283 THR A C 1
ATOM 2231 O O . THR A 1 283 ? -7.755 -12.680 19.363 1.00 58.94 283 THR A O 1
ATOM 2234 N N . ASN A 1 284 ? -7.762 -10.447 19.049 1.00 51.31 284 ASN A N 1
ATOM 2235 C CA . ASN A 1 284 ? -6.805 -10.432 17.937 1.00 51.31 284 ASN A CA 1
ATOM 2236 C C . ASN A 1 284 ? -5.471 -9.743 18.249 1.00 51.31 284 ASN A C 1
ATOM 2238 O O . ASN A 1 284 ? -4.498 -9.968 17.529 1.00 51.31 284 ASN A O 1
ATOM 2242 N N . SER A 1 285 ? -5.368 -8.924 19.300 1.00 48.84 285 SER A N 1
ATOM 2243 C CA . SER A 1 285 ? -4.049 -8.651 19.868 1.00 48.84 285 SER A CA 1
ATOM 2244 C C . SER A 1 285 ? -3.661 -9.873 20.697 1.00 48.84 285 SER A C 1
ATOM 2246 O O . SER A 1 285 ? -4.483 -10.387 21.449 1.00 48.84 285 SER A O 1
ATOM 2248 N N . ASN A 1 286 ? -2.438 -10.387 20.530 1.00 39.75 286 ASN A N 1
ATOM 2249 C CA . ASN A 1 286 ? -1.867 -11.431 21.387 1.00 39.75 286 ASN A CA 1
ATOM 2250 C C . ASN A 1 286 ? -1.748 -10.902 22.828 1.00 39.75 286 ASN A C 1
ATOM 2252 O O . ASN A 1 286 ? -0.657 -10.624 23.317 1.00 39.75 286 ASN A O 1
ATOM 2256 N N . LEU A 1 287 ? -2.882 -10.753 23.506 1.00 42.78 287 LEU A N 1
ATOM 2257 C CA . LEU A 1 287 ? -3.035 -10.436 24.920 1.00 42.78 287 LEU A CA 1
ATOM 2258 C C . LEU A 1 287 ? -2.784 -11.689 25.760 1.00 42.78 287 LEU A C 1
ATOM 2260 O O . LEU A 1 287 ? -3.370 -11.828 26.825 1.00 42.78 287 LEU A O 1
ATOM 2264 N N . ASP A 1 288 ? -1.947 -12.600 25.255 1.00 34.56 288 ASP A N 1
ATOM 2265 C CA . ASP A 1 288 ? -1.562 -13.828 25.922 1.00 34.56 288 ASP A CA 1
ATOM 2266 C C . ASP A 1 288 ? -0.819 -13.453 27.214 1.00 34.56 288 ASP A C 1
ATOM 2268 O O . ASP A 1 288 ? 0.307 -12.939 27.146 1.00 34.56 288 ASP A O 1
ATOM 2272 N N . PRO A 1 289 ? -1.437 -13.651 28.392 1.00 37.53 289 PRO A N 1
ATOM 2273 C CA . PRO A 1 289 ? -0.781 -13.371 29.660 1.00 37.53 289 PRO A CA 1
ATOM 2274 C C . PRO A 1 289 ? 0.433 -14.290 29.896 1.00 37.53 289 PRO A C 1
ATOM 2276 O O . PRO A 1 289 ? 1.258 -13.965 30.751 1.00 37.53 289 PRO A O 1
ATOM 2279 N N . ASP A 1 290 ? 0.594 -15.365 29.111 1.00 32.97 290 ASP A N 1
ATOM 2280 C CA . ASP A 1 290 ? 1.603 -16.410 29.295 1.00 32.97 290 ASP A CA 1
ATOM 2281 C C . ASP A 1 290 ? 2.823 -16.304 28.358 1.00 32.97 290 ASP A C 1
ATOM 2283 O O . ASP A 1 290 ? 3.691 -17.182 28.389 1.00 32.97 290 ASP A O 1
ATOM 2287 N N . ASN A 1 291 ? 2.960 -15.239 27.551 1.00 33.09 291 ASN A N 1
ATOM 2288 C CA . ASN A 1 291 ? 4.120 -15.056 26.663 1.00 33.09 291 ASN A CA 1
ATOM 2289 C C . ASN A 1 291 ? 5.112 -13.969 27.152 1.00 33.09 291 ASN A C 1
ATOM 2291 O O . ASN A 1 291 ? 5.105 -12.836 26.655 1.00 33.09 291 ASN A O 1
ATOM 2295 N N . PRO A 1 292 ? 6.036 -14.303 28.078 1.00 31.44 292 PRO A N 1
ATOM 2296 C CA . PRO A 1 292 ? 7.059 -13.388 28.592 1.00 31.44 292 PRO A CA 1
ATOM 2297 C C . PRO A 1 292 ? 8.167 -13.039 27.579 1.00 31.44 292 PRO A C 1
ATOM 2299 O O . PRO A 1 292 ? 9.064 -12.262 27.902 1.00 31.44 292 PRO A O 1
ATOM 2302 N N . ALA A 1 293 ? 8.145 -13.587 26.357 1.00 28.80 293 ALA A N 1
ATOM 2303 C CA . ALA A 1 293 ? 9.183 -13.344 25.352 1.00 28.80 293 ALA A CA 1
ATOM 2304 C C . ALA A 1 293 ? 9.001 -12.033 24.557 1.00 28.80 293 ALA A C 1
ATOM 2306 O O . ALA A 1 293 ? 9.866 -11.690 23.754 1.00 28.80 293 ALA A O 1
ATOM 2307 N N . SER A 1 294 ? 7.918 -11.277 24.775 1.00 33.47 294 SER A N 1
ATOM 2308 C CA . SER A 1 294 ? 7.634 -10.028 24.045 1.00 33.47 294 SER A CA 1
ATOM 2309 C C . SER A 1 294 ? 8.381 -8.785 24.559 1.00 33.47 294 SER A C 1
ATOM 2311 O O . SER A 1 294 ? 8.178 -7.695 24.033 1.00 33.47 294 SER A O 1
ATOM 2313 N N . GLY A 1 295 ? 9.272 -8.911 25.549 1.00 28.12 295 GLY A N 1
ATOM 2314 C CA . GLY A 1 295 ? 10.216 -7.845 25.928 1.00 28.12 295 GLY A CA 1
ATOM 2315 C C . GLY A 1 295 ? 9.611 -6.584 26.562 1.00 28.12 295 GLY A C 1
ATOM 2316 O O . GLY A 1 295 ? 10.363 -5.724 27.013 1.00 28.12 295 GLY A O 1
ATOM 2317 N N . ASN A 1 296 ? 8.288 -6.479 26.681 1.00 30.61 296 ASN A N 1
ATOM 2318 C CA . ASN A 1 296 ? 7.638 -5.388 27.398 1.00 30.61 296 ASN A CA 1
ATOM 2319 C C . ASN A 1 296 ? 7.418 -5.794 28.857 1.00 30.61 296 ASN A C 1
ATOM 2321 O O . ASN A 1 296 ? 6.416 -6.415 29.209 1.00 30.61 296 ASN A O 1
ATOM 2325 N N . ALA A 1 297 ? 8.367 -5.441 29.724 1.00 26.75 297 ALA A N 1
ATOM 2326 C CA . ALA A 1 297 ? 8.160 -5.504 31.165 1.00 26.75 297 ALA A CA 1
ATOM 2327 C C . ALA A 1 297 ? 7.016 -4.549 31.554 1.00 26.75 297 ALA A C 1
ATOM 2329 O O . ALA A 1 297 ? 7.189 -3.333 31.552 1.00 26.75 297 ALA A O 1
ATOM 2330 N N . ALA A 1 298 ? 5.840 -5.089 31.878 1.00 32.12 298 ALA A N 1
ATOM 2331 C CA . ALA A 1 298 ? 4.725 -4.311 32.407 1.00 32.12 298 ALA A CA 1
ATOM 2332 C C . ALA A 1 298 ? 4.642 -4.509 33.926 1.00 32.12 298 ALA A C 1
ATOM 2334 O O . ALA A 1 298 ? 4.200 -5.556 34.397 1.00 32.12 298 ALA A O 1
ATOM 2335 N N . ILE A 1 299 ? 5.067 -3.498 34.685 1.00 32.03 299 ILE A N 1
ATOM 2336 C CA . ILE A 1 299 ? 4.791 -3.370 36.123 1.00 32.03 299 ILE A CA 1
ATOM 2337 C C . ILE A 1 299 ? 3.334 -2.891 36.277 1.00 32.03 299 ILE A C 1
ATOM 2339 O O . ILE A 1 299 ? 2.918 -1.953 35.596 1.00 32.03 299 ILE A O 1
ATOM 2343 N N . ARG A 1 300 ? 2.545 -3.550 37.138 1.00 36.47 300 ARG A N 1
ATOM 2344 C CA . ARG A 1 300 ? 1.079 -3.397 37.239 1.00 36.47 300 ARG A CA 1
ATOM 2345 C C . ARG A 1 300 ? 0.663 -3.107 38.698 1.00 36.47 300 ARG A C 1
ATOM 2347 O O . ARG A 1 300 ? 0.713 -4.023 39.507 1.00 36.47 300 ARG A O 1
ATOM 2354 N N . PHE A 1 301 ? 0.248 -1.875 39.035 1.00 31.05 301 PHE A N 1
ATOM 2355 C CA . PHE A 1 301 ? -0.426 -1.529 40.312 1.00 31.05 301 PHE A CA 1
ATOM 2356 C C . PHE A 1 301 ? -1.499 -0.452 40.176 1.00 31.05 301 PHE A C 1
ATOM 2358 O O . PHE A 1 301 ? -1.243 0.598 39.581 1.00 31.05 301 PHE A O 1
ATOM 2365 N N . GLY A 1 302 ? -2.652 -0.670 40.807 1.00 32.72 302 GLY A N 1
ATOM 2366 C CA . GLY A 1 302 ? -3.525 0.435 41.177 1.00 32.72 302 GLY A CA 1
ATOM 2367 C C . GLY A 1 302 ? -4.832 0.034 41.847 1.00 32.72 302 GLY A C 1
ATOM 2368 O O . GLY A 1 302 ? -4.980 -1.088 42.326 1.00 32.72 302 GLY A O 1
ATOM 2369 N N . GLY A 1 303 ? -5.702 1.038 41.978 1.00 34.34 303 GLY A N 1
ATOM 2370 C CA . GLY A 1 303 ? -6.836 1.084 42.903 1.00 34.34 303 GLY A CA 1
ATOM 2371 C C . GLY A 1 303 ? -8.153 0.513 42.373 1.00 34.34 303 GLY A C 1
ATOM 2372 O O . GLY A 1 303 ? -8.215 0.001 41.257 1.00 34.34 303 GLY A O 1
ATOM 2373 N N . GLU A 1 304 ? -9.188 0.616 43.215 1.00 35.50 304 GLU A N 1
ATOM 2374 C CA . GLU A 1 304 ? -10.487 -0.064 43.098 1.00 35.50 304 GLU A CA 1
ATOM 2375 C C . GLU A 1 304 ? -11.301 0.305 41.842 1.00 35.50 304 GLU A C 1
ATOM 2377 O O . GLU A 1 304 ? -11.546 1.471 41.524 1.00 35.50 304 GLU A O 1
ATOM 2382 N N . ALA A 1 305 ? -11.787 -0.737 41.176 1.00 41.28 305 ALA A N 1
ATOM 2383 C CA . ALA A 1 305 ? -12.878 -0.751 40.221 1.00 41.28 305 ALA A CA 1
ATOM 2384 C C . ALA A 1 305 ? -14.197 -1.071 40.906 1.00 41.28 305 ALA A C 1
ATOM 2386 O O . ALA A 1 305 ? -14.217 -1.779 41.905 1.00 41.28 305 ALA A O 1
ATOM 2387 N N . GLY A 1 306 ? -15.308 -0.648 40.304 1.00 49.25 306 GLY A N 1
ATOM 2388 C CA . GLY A 1 306 ? -16.632 -1.155 40.671 1.00 49.25 306 GLY A CA 1
ATOM 2389 C C . GLY A 1 306 ? -16.762 -2.687 40.573 1.00 49.25 306 GLY A C 1
ATOM 2390 O O . GLY A 1 306 ? -15.822 -3.405 40.227 1.00 49.25 306 GLY A O 1
ATOM 2391 N N . GLU A 1 307 ? -17.956 -3.188 40.885 1.00 49.94 307 GLU A N 1
ATOM 2392 C CA . GLU A 1 307 ? -18.247 -4.626 40.901 1.00 49.94 307 GLU A CA 1
ATOM 2393 C C . GLU A 1 307 ? -18.196 -5.238 39.487 1.00 49.94 307 GLU A C 1
ATOM 2395 O O . GLU A 1 307 ? -18.854 -4.758 38.563 1.00 49.94 307 GLU A O 1
ATOM 2400 N N . VAL A 1 308 ? -17.435 -6.321 39.325 1.00 51.16 308 VAL A N 1
ATOM 2401 C CA . VAL A 1 308 ? -17.323 -7.138 38.106 1.00 51.16 308 VAL A CA 1
ATOM 2402 C C . VAL A 1 308 ? -17.628 -8.606 38.413 1.00 51.16 308 VAL A C 1
ATOM 2404 O O . VAL A 1 308 ? -17.337 -9.091 39.503 1.00 51.16 308 VAL A O 1
ATOM 2407 N N . GLU A 1 309 ? -18.226 -9.329 37.460 1.00 51.50 309 GLU A N 1
ATOM 2408 C CA . GLU A 1 309 ? -18.504 -10.768 37.598 1.00 51.50 309 GLU A CA 1
ATOM 2409 C C . GLU A 1 309 ? -17.259 -11.598 37.236 1.00 51.50 309 GLU A C 1
ATOM 2411 O O . GLU A 1 309 ? -16.748 -11.550 36.110 1.00 51.50 309 GLU A O 1
ATOM 2416 N N . ALA A 1 310 ? -16.783 -12.375 38.201 1.00 51.84 310 ALA A N 1
ATOM 2417 C CA . ALA A 1 310 ? -15.662 -13.292 38.075 1.00 51.84 310 ALA A CA 1
ATOM 2418 C C . ALA A 1 310 ? -16.014 -14.563 37.278 1.00 51.84 310 ALA A C 1
ATOM 2420 O O . ALA A 1 310 ? -17.182 -14.908 37.084 1.00 51.84 310 ALA A O 1
ATOM 2421 N N . VAL A 1 311 ? -14.991 -15.322 36.862 1.00 45.53 311 VAL A N 1
ATOM 2422 C CA . VAL A 1 311 ? -15.144 -16.624 36.171 1.00 45.53 311 VAL A CA 1
ATOM 2423 C C . VAL A 1 311 ? -15.997 -17.632 36.962 1.00 45.53 311 VAL A C 1
ATOM 2425 O O . VAL A 1 311 ? -16.678 -18.466 36.366 1.00 45.53 311 V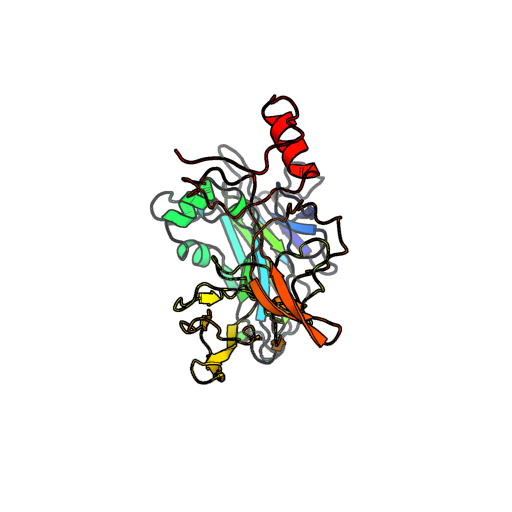AL A O 1
ATOM 2428 N N . ASP A 1 312 ? -16.001 -17.550 38.294 1.00 51.47 312 ASP A N 1
ATOM 2429 C CA . ASP A 1 312 ? -16.799 -18.416 39.172 1.00 51.47 312 ASP A CA 1
ATOM 2430 C C . ASP A 1 312 ? -18.233 -17.907 39.428 1.00 51.47 312 ASP A C 1
ATOM 2432 O O . ASP A 1 312 ? -19.004 -18.560 40.135 1.00 51.47 312 ASP A O 1
ATOM 2436 N N . GLY A 1 313 ? -18.610 -16.771 38.831 1.00 48.94 313 GLY A N 1
ATOM 2437 C CA . GLY A 1 313 ? -19.926 -16.147 38.963 1.00 48.94 313 GLY A CA 1
ATOM 2438 C C . GLY A 1 313 ? -20.101 -15.264 40.203 1.00 48.94 313 GLY A C 1
ATOM 2439 O O . GLY A 1 313 ? -21.217 -14.811 40.460 1.00 48.94 313 GLY A O 1
ATOM 2440 N N . SER A 1 314 ? -19.045 -15.020 40.986 1.00 55.50 314 SER A N 1
ATOM 2441 C CA . SER A 1 314 ? -19.076 -14.056 42.093 1.00 55.50 314 SER A CA 1
ATOM 2442 C C . SER A 1 314 ? -18.925 -12.609 41.603 1.00 55.50 314 SER A C 1
ATOM 2444 O O . SER A 1 314 ? -18.276 -12.354 40.592 1.00 55.50 314 SER A O 1
ATOM 2446 N N . LEU A 1 315 ? -19.530 -11.648 42.311 1.00 49.66 315 LEU A N 1
ATOM 2447 C CA . LEU A 1 315 ? -19.267 -10.219 42.104 1.00 49.66 315 LEU A CA 1
ATOM 2448 C C . LEU A 1 315 ? -18.054 -9.819 42.950 1.00 49.66 315 LEU A C 1
ATOM 2450 O O . LEU A 1 315 ? -18.070 -10.001 44.169 1.00 49.66 315 LEU A O 1
ATOM 2454 N N . VAL A 1 316 ? -17.016 -9.289 42.308 1.00 45.31 316 VAL A N 1
ATOM 2455 C CA . VAL A 1 316 ? -15.774 -8.847 42.952 1.00 45.31 316 VAL A CA 1
ATOM 2456 C C . VAL A 1 316 ? -15.474 -7.391 42.608 1.00 45.31 316 VAL A C 1
ATOM 2458 O O . VAL A 1 316 ? -15.770 -6.927 41.512 1.00 45.31 316 VAL A O 1
ATOM 2461 N N . THR A 1 317 ? -14.871 -6.663 43.542 1.00 42.97 317 THR A N 1
ATOM 2462 C CA . THR A 1 317 ? -14.307 -5.328 43.300 1.00 42.97 317 THR A CA 1
ATOM 2463 C C . THR A 1 317 ? -13.016 -5.502 42.495 1.00 42.97 317 THR A C 1
ATOM 2465 O O . THR A 1 317 ? -12.065 -6.115 42.984 1.00 42.97 317 THR A O 1
ATOM 2468 N N . GLY A 1 318 ? -12.992 -5.046 41.241 1.00 39.75 318 GLY A N 1
ATOM 2469 C CA . GLY A 1 318 ? -11.790 -5.122 40.394 1.00 39.75 318 GLY A CA 1
ATOM 2470 C C . GLY A 1 318 ? -10.733 -4.077 40.783 1.00 39.75 318 GLY A C 1
ATOM 2471 O O . GLY A 1 318 ? -10.967 -3.266 41.670 1.00 39.75 318 GLY A O 1
ATOM 2472 N N . GLY A 1 319 ? -9.578 -4.050 40.113 1.00 39.44 319 GLY A N 1
ATOM 2473 C CA . GLY A 1 319 ? -8.572 -2.983 40.247 1.00 39.44 319 GLY A CA 1
ATOM 2474 C C . GLY A 1 319 ? -7.949 -2.592 38.896 1.00 39.44 319 GLY A C 1
ATOM 2475 O O . GLY A 1 319 ? -8.161 -3.284 37.897 1.00 39.44 319 GLY A O 1
ATOM 2476 N N . PHE A 1 320 ? -7.201 -1.482 38.824 1.00 44.34 320 PHE A N 1
ATOM 2477 C CA . PHE A 1 320 ? -6.624 -0.963 37.561 1.00 44.34 320 PHE A CA 1
ATOM 2478 C C . PHE A 1 320 ? -5.167 -0.548 37.650 1.00 44.34 320 PHE A C 1
ATOM 2480 O O . PHE A 1 320 ? -4.757 -0.013 38.664 1.00 44.34 320 PHE A O 1
ATOM 2487 N N . ALA A 1 321 ? -4.408 -0.693 36.558 1.00 40.25 321 ALA A N 1
ATOM 2488 C CA . ALA A 1 321 ? -3.058 -0.152 36.404 1.00 40.25 321 ALA A CA 1
ATOM 2489 C C . ALA A 1 321 ? -2.569 -0.211 34.958 1.00 40.25 321 ALA A C 1
ATOM 2491 O O . ALA A 1 321 ? -2.646 -1.276 34.355 1.00 40.25 321 ALA A O 1
ATOM 2492 N N . THR A 1 322 ? -1.903 0.855 34.502 1.00 35.09 322 THR A N 1
ATOM 2493 C CA . THR A 1 322 ? -0.551 0.783 33.907 1.00 35.09 322 THR A CA 1
ATOM 2494 C C . THR A 1 322 ? 0.074 2.182 33.859 1.00 35.09 322 THR A C 1
ATOM 2496 O O . THR A 1 322 ? -0.583 3.123 33.422 1.00 35.09 322 THR A O 1
ATOM 2499 N N . TYR A 1 323 ? 1.354 2.300 34.234 1.00 36.69 323 TYR A N 1
ATOM 2500 C CA . TYR A 1 323 ? 2.205 3.456 33.918 1.00 36.69 323 TYR A CA 1
ATOM 2501 C C . TYR A 1 323 ? 3.360 3.012 33.014 1.00 36.69 323 TYR A C 1
ATOM 2503 O O . TYR A 1 323 ? 3.937 1.944 33.221 1.00 36.69 323 TYR A O 1
ATOM 2511 N N . ASN A 1 324 ? 3.731 3.852 32.046 1.00 36.28 324 ASN A N 1
ATOM 2512 C CA . ASN A 1 324 ? 4.982 3.716 31.306 1.00 36.28 324 ASN A CA 1
ATOM 2513 C C . ASN A 1 324 ? 6.102 4.416 32.095 1.00 36.28 324 ASN A C 1
ATOM 2515 O O . ASN A 1 324 ? 6.152 5.642 32.149 1.00 36.28 324 ASN A O 1
ATOM 2519 N N . TYR A 1 325 ? 6.997 3.635 32.703 1.00 31.05 325 TYR A N 1
ATOM 2520 C CA . TYR A 1 325 ? 8.118 4.120 33.522 1.00 31.05 325 TYR A CA 1
ATOM 2521 C C . TYR A 1 325 ? 9.127 4.998 32.748 1.00 31.05 325 TYR A C 1
ATOM 2523 O O . TYR A 1 325 ? 9.967 5.659 33.354 1.00 31.05 325 TYR A O 1
ATOM 2531 N N . PHE A 1 326 ? 9.048 5.028 31.414 1.00 33.56 326 PHE A N 1
ATOM 2532 C CA . PHE A 1 326 ? 10.012 5.706 30.547 1.00 33.56 326 PHE A CA 1
ATOM 2533 C C . PHE A 1 326 ? 9.473 6.962 29.851 1.00 33.56 326 PHE A C 1
ATOM 2535 O O . PHE A 1 326 ? 10.150 7.459 28.957 1.00 33.56 326 PHE A O 1
ATOM 2542 N N . ASP A 1 327 ? 8.296 7.486 30.215 1.00 37.69 327 ASP A N 1
ATOM 2543 C CA . ASP A 1 327 ? 7.767 8.710 29.594 1.00 37.69 327 ASP A CA 1
ATOM 2544 C C . ASP A 1 327 ? 8.494 9.974 30.113 1.00 37.69 327 ASP A C 1
ATOM 2546 O O . ASP A 1 327 ? 8.283 10.386 31.260 1.00 37.69 327 ASP A O 1
ATOM 2550 N N . PRO A 1 328 ? 9.327 10.644 29.288 1.00 35.88 328 PRO A N 1
ATOM 2551 C CA . PRO A 1 328 ? 10.029 11.860 29.691 1.00 35.88 328 PRO A CA 1
ATOM 2552 C C . PRO A 1 328 ? 9.104 13.088 29.798 1.00 35.88 328 PRO A C 1
ATOM 2554 O O . PRO A 1 328 ? 9.547 14.145 30.250 1.00 35.88 328 PRO A O 1
ATOM 2557 N N . ASN A 1 329 ? 7.835 12.980 29.384 1.00 35.81 329 ASN A N 1
ATOM 2558 C CA . ASN A 1 329 ? 6.859 14.070 29.363 1.00 35.81 329 ASN A CA 1
ATOM 2559 C C . ASN A 1 329 ? 5.877 14.051 30.542 1.00 35.81 329 ASN A C 1
ATOM 2561 O O . ASN A 1 329 ? 4.929 14.842 30.538 1.00 35.81 329 ASN A O 1
ATOM 2565 N N . LEU A 1 330 ? 6.096 13.214 31.564 1.00 38.69 330 LEU A N 1
ATOM 2566 C CA . LEU A 1 330 ? 5.242 13.161 32.752 1.00 38.69 330 LEU A CA 1
ATOM 2567 C C . LEU A 1 330 ? 5.285 14.493 33.527 1.00 38.69 330 LEU A C 1
ATOM 2569 O O . LEU A 1 330 ? 6.115 14.721 34.409 1.00 38.69 330 LEU A O 1
ATOM 2573 N N . LYS A 1 331 ? 4.363 15.402 33.204 1.00 31.44 331 LYS A N 1
ATOM 2574 C CA . LYS A 1 331 ? 4.209 16.696 33.873 1.00 31.44 331 LYS A CA 1
ATOM 2575 C C . LYS A 1 331 ? 3.224 16.569 35.033 1.00 31.44 331 LYS A C 1
ATOM 2577 O O . LYS A 1 331 ? 2.068 16.950 34.916 1.00 31.44 331 LYS A O 1
ATOM 2582 N N . ALA A 1 332 ? 3.761 16.097 36.155 1.00 30.20 332 ALA A N 1
ATOM 2583 C CA . ALA A 1 332 ? 3.173 16.095 37.497 1.00 30.20 332 ALA A CA 1
ATOM 2584 C C . ALA A 1 332 ? 2.040 15.081 37.761 1.00 30.20 332 ALA A C 1
ATOM 2586 O O . ALA A 1 332 ? 0.974 15.106 37.155 1.00 30.20 332 ALA A O 1
ATOM 2587 N N . LEU A 1 333 ? 2.267 14.240 38.772 1.00 33.62 333 LEU A N 1
ATOM 2588 C CA . LEU A 1 333 ? 1.235 13.469 39.460 1.00 33.62 333 LEU A CA 1
ATOM 2589 C C . LEU A 1 333 ? 0.542 14.373 40.485 1.00 33.62 333 LEU A C 1
ATOM 2591 O O . LEU A 1 333 ? 1.196 14.936 41.365 1.00 33.62 333 LEU A O 1
ATOM 2595 N N . ALA A 1 334 ? -0.786 14.471 40.422 1.00 27.94 334 ALA A N 1
ATOM 2596 C CA . ALA A 1 334 ? -1.557 14.818 41.607 1.00 27.94 334 ALA A CA 1
ATOM 2597 C C . ALA A 1 334 ? -1.528 13.595 42.534 1.00 27.94 334 ALA A C 1
ATOM 2599 O O . ALA A 1 334 ? -2.013 12.525 42.176 1.00 27.94 334 ALA A O 1
ATOM 2600 N N . TYR A 1 335 ? -0.900 13.746 43.698 1.00 29.81 335 TYR A N 1
ATOM 2601 C CA . TYR A 1 335 ? -0.824 12.722 44.734 1.00 29.81 335 TYR A CA 1
ATOM 2602 C C . TYR A 1 335 ? -2.220 12.156 45.046 1.00 29.81 335 TYR A C 1
ATOM 2604 O O . TYR A 1 335 ? -3.098 12.884 45.513 1.00 29.81 335 TYR A O 1
ATOM 2612 N N . ASN A 1 336 ? -2.425 10.862 44.784 1.00 30.53 336 ASN A N 1
ATOM 2613 C CA . ASN A 1 336 ? -3.632 10.144 45.172 1.00 30.53 336 ASN A CA 1
ATOM 2614 C C . ASN A 1 336 ? -3.291 9.232 46.359 1.00 30.53 336 ASN A C 1
ATOM 2616 O O . ASN A 1 336 ? -2.514 8.292 46.221 1.00 30.53 336 ASN A O 1
ATOM 2620 N N . ARG A 1 337 ? -3.865 9.528 47.532 1.00 27.47 337 ARG A N 1
ATOM 2621 C CA . ARG A 1 337 ? -3.634 8.836 48.819 1.00 27.47 337 ARG A CA 1
ATOM 2622 C C . ARG A 1 337 ? -4.124 7.379 48.871 1.00 27.47 337 ARG A C 1
ATOM 2624 O O . ARG A 1 337 ? -4.121 6.789 49.943 1.00 27.47 337 ARG A O 1
ATOM 2631 N N . LEU A 1 338 ? -4.574 6.822 47.749 1.00 27.36 338 LEU A N 1
ATOM 2632 C CA . LEU A 1 338 ? -5.142 5.475 47.631 1.00 27.36 338 LEU A CA 1
ATOM 2633 C C . LEU A 1 338 ? -4.254 4.529 46.803 1.00 27.36 338 LEU A C 1
ATOM 2635 O O . LEU A 1 338 ? -4.735 3.525 46.288 1.00 27.36 338 LEU A O 1
ATOM 2639 N N . ILE A 1 339 ? -2.974 4.866 46.632 1.00 35.44 339 ILE A N 1
ATOM 2640 C CA . ILE A 1 339 ? -1.994 4.033 45.929 1.00 35.44 339 ILE A CA 1
ATOM 2641 C C . ILE A 1 339 ? -1.108 3.357 46.982 1.00 35.44 339 ILE A C 1
ATOM 2643 O O . ILE A 1 339 ? -0.301 4.026 47.622 1.00 35.44 339 ILE A O 1
ATOM 2647 N N . GLU A 1 340 ? -1.264 2.044 47.154 1.00 35.16 340 GLU A N 1
ATOM 2648 C CA . GLU A 1 340 ? -0.305 1.183 47.858 1.00 35.16 340 GLU A CA 1
ATOM 2649 C C . GLU A 1 340 ? 0.634 0.522 46.841 1.00 35.16 340 GLU A C 1
ATOM 2651 O O . GLU A 1 340 ? 0.192 0.009 45.808 1.00 35.16 340 GLU A O 1
ATOM 2656 N N . PHE A 1 341 ? 1.934 0.516 47.137 1.00 37.19 341 PHE A N 1
ATOM 2657 C CA . PHE A 1 341 ? 2.918 -0.296 46.424 1.00 37.19 341 PHE A CA 1
ATOM 2658 C C . PHE A 1 341 ? 2.893 -1.725 46.981 1.00 37.19 341 PHE A C 1
ATOM 2660 O O . PHE A 1 341 ? 2.693 -1.915 48.180 1.00 37.19 341 PHE A O 1
ATOM 2667 N N . SER A 1 342 ? 3.141 -2.753 46.155 1.00 38.88 342 SER A N 1
ATOM 2668 C CA . SER A 1 342 ? 3.540 -4.032 46.755 1.00 38.88 342 SER A CA 1
ATOM 2669 C C . SER A 1 342 ? 4.880 -3.848 47.461 1.00 38.88 342 SER A C 1
ATOM 2671 O O . SER A 1 342 ? 5.756 -3.142 46.957 1.00 38.88 342 SER A O 1
ATOM 2673 N N . GLY A 1 343 ? 5.075 -4.530 48.591 1.00 38.47 343 GLY A N 1
ATOM 2674 C CA . GLY A 1 343 ? 6.324 -4.430 49.352 1.00 38.47 343 GLY A CA 1
ATOM 2675 C C . GLY A 1 343 ? 7.580 -4.803 48.549 1.00 38.47 343 GLY A C 1
ATOM 2676 O O . GLY A 1 343 ? 8.670 -4.354 48.873 1.00 38.47 343 GLY A O 1
ATOM 2677 N N . ASP A 1 344 ? 7.456 -5.581 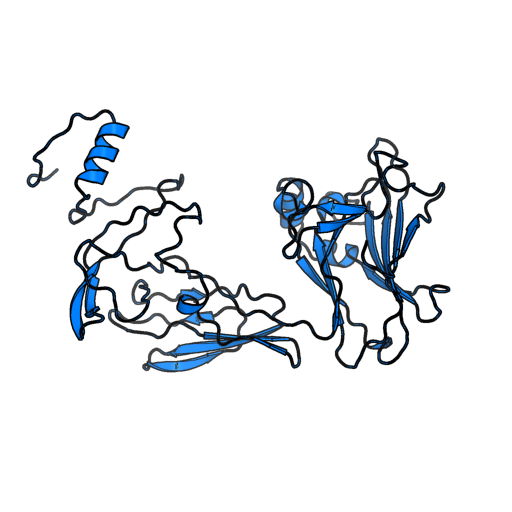47.469 1.00 44.53 344 ASP A N 1
ATOM 2678 C CA . ASP A 1 344 ? 8.577 -5.886 46.566 1.00 44.53 344 ASP A CA 1
ATOM 2679 C C . ASP A 1 344 ? 8.980 -4.700 45.679 1.00 44.53 344 ASP A C 1
ATOM 2681 O O . ASP A 1 344 ? 10.153 -4.542 45.341 1.00 44.53 344 ASP A O 1
ATOM 2685 N N . VAL A 1 345 ? 8.014 -3.866 45.300 1.00 44.91 345 VAL A N 1
ATOM 2686 C CA . VAL A 1 345 ? 8.223 -2.721 44.407 1.00 44.91 345 VAL A CA 1
ATOM 2687 C C . VAL A 1 345 ? 8.608 -1.479 45.189 1.00 44.91 345 VAL A C 1
ATOM 2689 O O . VAL A 1 345 ? 9.439 -0.710 44.712 1.00 44.91 345 VAL A O 1
ATOM 2692 N N . ASP A 1 346 ? 8.105 -1.352 46.413 1.00 44.44 346 ASP A N 1
ATOM 2693 C CA . ASP A 1 346 ? 8.569 -0.353 47.371 1.00 44.44 346 ASP A CA 1
ATOM 2694 C C . ASP A 1 346 ? 10.064 -0.547 47.683 1.00 44.44 346 ASP A C 1
ATOM 2696 O O . ASP A 1 346 ? 10.876 0.345 47.444 1.00 44.44 346 ASP A O 1
ATOM 2700 N N . ARG A 1 347 ? 10.479 -1.783 48.007 1.00 48.78 347 ARG A N 1
ATOM 2701 C CA . ARG A 1 347 ? 11.900 -2.143 48.189 1.00 48.78 347 ARG A CA 1
ATOM 2702 C C . ARG A 1 347 ? 12.771 -1.839 46.967 1.00 48.78 347 ARG A C 1
ATOM 2704 O O . ARG A 1 347 ? 13.905 -1.380 47.102 1.00 48.78 347 ARG A O 1
ATOM 2711 N N . ALA A 1 348 ? 12.269 -2.100 45.758 1.00 48.47 348 ALA A N 1
ATOM 2712 C CA . ALA A 1 348 ? 13.003 -1.810 44.526 1.00 48.47 348 ALA A CA 1
ATOM 2713 C C . ALA A 1 348 ? 13.136 -0.297 44.264 1.00 48.47 348 ALA A C 1
ATOM 2715 O O . ALA A 1 348 ? 14.167 0.151 43.758 1.00 48.47 348 ALA A O 1
ATOM 2716 N N . TRP A 1 349 ? 12.117 0.488 44.620 1.00 45.03 349 TRP A N 1
ATOM 2717 C CA . TRP A 1 349 ? 12.103 1.947 44.519 1.00 45.03 349 TRP A CA 1
ATOM 2718 C C . TRP A 1 349 ? 13.051 2.603 45.532 1.00 45.03 349 TRP A C 1
ATOM 2720 O O . TRP A 1 349 ? 13.871 3.445 45.155 1.00 45.03 349 TRP A O 1
ATOM 2730 N N . GLU A 1 350 ? 13.022 2.158 46.790 1.00 51.00 350 GLU A N 1
ATOM 2731 C CA . GLU A 1 350 ? 13.937 2.605 47.847 1.00 51.00 350 GLU A CA 1
ATOM 2732 C C . GLU A 1 350 ? 15.400 2.299 47.498 1.00 51.00 350 GLU A C 1
ATOM 2734 O O . GLU A 1 350 ? 16.267 3.172 47.614 1.00 51.00 350 GLU A O 1
ATOM 2739 N N . ALA A 1 351 ? 15.670 1.103 46.963 1.00 51.28 351 ALA A N 1
ATOM 2740 C CA . ALA A 1 351 ? 17.001 0.710 46.506 1.00 51.28 351 ALA A CA 1
ATOM 2741 C C . ALA A 1 351 ? 17.518 1.579 45.344 1.00 51.28 351 ALA A C 1
ATOM 2743 O O . ALA A 1 351 ? 18.711 1.885 45.284 1.00 51.28 351 ALA A O 1
ATOM 2744 N N . LEU A 1 352 ? 16.637 2.005 44.433 1.00 46.41 352 LEU A N 1
ATOM 2745 C CA . LEU A 1 352 ? 16.999 2.852 43.293 1.00 46.41 352 LEU A CA 1
ATOM 2746 C C . LEU A 1 352 ? 17.303 4.299 43.713 1.00 46.41 352 LEU A C 1
ATOM 2748 O O . LEU A 1 352 ? 18.165 4.953 43.124 1.00 46.41 352 LEU A O 1
ATOM 2752 N N . LEU A 1 353 ? 16.609 4.796 44.739 1.00 46.12 353 LEU A N 1
ATOM 2753 C CA . LEU A 1 353 ? 16.780 6.147 45.280 1.00 46.12 353 LEU A CA 1
ATOM 2754 C C . LEU A 1 353 ? 17.833 6.229 46.398 1.00 46.12 353 LEU A C 1
ATOM 2756 O O . LEU A 1 353 ? 18.133 7.323 46.878 1.00 46.12 353 LEU A O 1
ATOM 2760 N N . GLY A 1 354 ? 18.421 5.095 46.794 1.00 45.38 354 GLY A N 1
ATOM 2761 C CA . GLY A 1 354 ? 19.411 5.019 47.870 1.00 45.38 354 GLY A CA 1
ATOM 2762 C C . GLY A 1 354 ? 18.823 5.291 49.258 1.00 45.38 354 GLY A C 1
ATOM 2763 O O . GLY A 1 354 ? 19.539 5.765 50.143 1.00 45.38 354 GLY A O 1
ATOM 2764 N N . MET A 1 355 ? 17.527 5.034 49.436 1.00 46.53 355 MET A N 1
ATOM 2765 C CA . MET A 1 355 ? 16.819 5.168 50.708 1.00 46.53 355 MET A CA 1
ATOM 2766 C C . MET A 1 355 ? 16.984 3.871 51.521 1.00 46.53 355 MET A C 1
ATOM 2768 O O . MET A 1 355 ? 17.133 2.792 50.952 1.00 46.53 355 MET A O 1
ATOM 2772 N N . GLN A 1 356 ? 17.067 3.977 52.852 1.00 48.28 356 GLN A N 1
ATOM 2773 C CA . GLN A 1 356 ? 17.159 2.805 53.734 1.00 48.28 356 GLN A CA 1
ATOM 2774 C C . GLN A 1 356 ? 15.774 2.172 53.891 1.00 48.28 356 GLN A C 1
ATOM 2776 O O . GLN A 1 356 ? 14.816 2.916 54.066 1.00 48.28 356 GLN A O 1
ATOM 2781 N N . GLU A 1 357 ? 15.705 0.836 53.872 1.00 45.88 357 GLU A N 1
ATOM 2782 C CA . GLU A 1 357 ? 14.469 0.067 54.084 1.00 45.88 357 GLU A CA 1
ATOM 2783 C C . GLU A 1 357 ? 13.753 0.531 55.362 1.00 45.88 357 GLU A C 1
ATOM 2785 O O . GLU A 1 357 ? 14.295 0.411 56.468 1.00 45.88 357 GLU A O 1
ATOM 2790 N N . HIS A 1 358 ? 12.536 1.051 55.216 1.00 44.25 358 HIS A N 1
ATOM 2791 C CA . HIS A 1 358 ? 11.650 1.349 56.336 1.00 44.25 358 HIS A CA 1
ATOM 2792 C C . HIS A 1 358 ? 10.516 0.316 56.349 1.00 44.25 358 HIS A C 1
ATOM 2794 O O . HIS A 1 358 ? 9.553 0.419 55.604 1.00 44.25 358 HIS A O 1
ATOM 2800 N N . GLU A 1 359 ? 10.634 -0.711 57.200 1.00 36.53 359 GLU A N 1
ATOM 2801 C CA . GLU A 1 359 ? 9.672 -1.831 57.267 1.00 36.53 359 GLU A CA 1
ATOM 2802 C C . GLU A 1 359 ? 8.266 -1.458 57.779 1.00 36.53 359 GLU A C 1
ATOM 2804 O O . GLU A 1 359 ? 7.380 -2.305 57.749 1.00 36.53 359 GLU A O 1
ATOM 2809 N N . ASP A 1 360 ? 8.014 -0.219 58.198 1.00 35.62 360 ASP A N 1
ATOM 2810 C CA . ASP A 1 360 ? 6.721 0.195 58.743 1.00 35.62 360 ASP A CA 1
ATOM 2811 C C . ASP A 1 360 ? 6.444 1.665 58.399 1.00 35.62 360 ASP A C 1
ATOM 2813 O O . ASP A 1 360 ? 6.918 2.542 59.110 1.00 35.62 360 ASP A O 1
ATOM 2817 N N . ASP A 1 361 ? 5.652 1.948 57.360 1.00 34.22 361 ASP A N 1
ATOM 2818 C CA . ASP A 1 361 ? 4.947 3.235 57.234 1.00 34.22 361 ASP A CA 1
ATOM 2819 C C . ASP A 1 361 ? 3.616 3.070 56.476 1.00 34.22 361 ASP A C 1
ATOM 2821 O O . ASP A 1 361 ? 3.340 3.662 55.432 1.00 34.22 361 ASP A O 1
ATOM 2825 N N . PHE A 1 362 ? 2.718 2.287 57.078 1.00 32.38 362 PHE A N 1
ATOM 2826 C CA . PHE A 1 362 ? 1.301 2.629 57.034 1.00 32.38 362 PHE A CA 1
ATOM 2827 C C . PHE A 1 362 ? 1.024 3.598 58.191 1.00 32.38 362 PHE A C 1
ATOM 2829 O O . PHE A 1 362 ? 1.178 3.228 59.353 1.00 32.38 362 PHE A O 1
ATOM 2836 N N . VAL A 1 363 ? 0.511 4.789 57.854 1.00 29.94 363 VAL A N 1
ATOM 2837 C CA . VAL A 1 363 ? -0.144 5.799 58.721 1.00 29.94 363 VAL A CA 1
ATOM 2838 C C . VAL A 1 363 ? 0.691 7.048 59.101 1.00 29.94 363 VAL A C 1
ATOM 2840 O O . VAL A 1 363 ? 1.644 6.999 59.864 1.00 29.94 363 VAL A O 1
ATOM 2843 N N . MET A 1 364 ? 0.129 8.207 58.701 1.00 24.77 364 MET A N 1
ATOM 2844 C CA . MET A 1 364 ? 0.417 9.621 59.052 1.00 24.77 364 MET A CA 1
ATOM 2845 C C . MET A 1 364 ? 1.418 10.356 58.140 1.00 24.77 364 MET A C 1
ATOM 2847 O O . MET A 1 364 ? 2.507 9.892 57.889 1.00 24.77 364 MET A O 1
ATOM 2851 N N . GLY A 1 365 ? 1.156 11.560 57.633 1.00 22.14 365 GLY A N 1
ATOM 2852 C CA . GLY A 1 365 ? 0.098 12.509 57.928 1.00 22.14 365 GLY A CA 1
ATOM 2853 C C . GLY A 1 365 ? 0.173 13.725 56.998 1.00 22.14 365 GLY A C 1
ATOM 2854 O O . GLY A 1 365 ? 0.899 13.770 56.014 1.00 22.14 365 GLY A O 1
ATOM 2855 N N . ILE A 1 366 ? -0.687 14.681 57.303 1.00 25.75 366 ILE A N 1
ATOM 2856 C CA . ILE A 1 366 ? -1.062 15.855 56.520 1.00 25.75 366 ILE A CA 1
ATOM 2857 C C . ILE A 1 366 ? 0.113 16.836 56.354 1.00 25.75 366 ILE A C 1
ATOM 2859 O O . ILE A 1 366 ? 0.801 17.132 57.329 1.00 25.75 366 ILE A O 1
ATOM 2863 N N . GLY A 1 367 ? 0.251 17.386 55.144 1.00 30.27 367 GLY A N 1
ATOM 2864 C CA . GLY A 1 367 ? 1.091 18.528 54.779 1.00 30.27 367 GLY A CA 1
ATOM 2865 C C . GLY A 1 367 ? 0.789 18.950 53.354 1.00 30.27 367 GLY A C 1
ATOM 2866 O O . GLY A 1 367 ? 1.269 18.235 52.454 1.00 30.27 367 GLY A O 1
#

Solvent-accessible surface area (backbone atoms only — not comparable to full-atom values): 21477 Å² total; per-residue (Å²): 123,66,90,70,51,48,75,49,52,70,22,90,74,57,64,49,49,69,80,85,30,94,75,44,44,32,82,41,72,42,68,50,32,93,86,66,29,50,60,95,60,84,62,55,38,41,33,36,32,43,38,81,64,99,78,35,51,65,40,34,27,35,41,30,50,48,80,42,63,43,52,88,80,28,25,45,32,32,29,40,17,47,40,55,44,54,20,34,57,31,95,86,79,53,65,58,61,20,27,42,50,33,35,27,40,16,74,59,92,66,79,53,76,44,83,77,49,50,50,59,71,56,44,67,71,50,51,73,66,56,33,53,47,40,70,75,43,66,60,43,42,26,47,64,43,83,45,81,42,88,43,72,95,45,44,79,34,64,33,30,47,30,46,33,37,40,32,36,59,23,51,49,41,35,41,39,79,75,43,77,40,66,60,72,20,43,43,41,59,53,83,36,88,78,54,41,55,68,21,78,50,96,89,55,70,58,60,66,58,93,64,74,46,66,64,54,66,41,66,44,58,36,46,59,64,42,40,69,49,76,47,39,41,37,39,33,48,40,96,87,68,46,81,41,76,47,63,53,79,50,46,73,48,68,52,43,57,79,90,67,86,68,64,78,54,32,34,33,20,20,24,89,94,32,66,23,62,80,31,40,63,86,80,70,49,88,76,57,91,84,59,83,83,75,77,73,87,76,69,68,66,54,44,84,39,68,80,40,52,21,73,88,69,47,78,41,68,41,29,30,28,78,72,74,93,79,59,92,76,77,80,74,82,80,88,62,98,71,67,76,72,56,74,72,54,46,52,51,50,32,61,73,72,71,48,79,90,72,97,79,80,86,83,88,80,91,131

Mean predicted aligned error: 14.63 Å

Foldseek 3Di:
DDPQKDKFWPFVVGFDAPPVPVQGQEKDKAFQDLVQAHDPDDGIWIKGWWADDPWTGKTWMKIKHHWDAAAPPKWWKKWKQDQLCLFADDLQQRPHGQKKKWKWKDLPRPPDTDTQDICSVVSNVDDSVRSVVSVVDSCSRHDIDMDITDPVVRHRGTMMMMTIMIHTRGTMMIMDDTDIGQDAKEWDWDFFPQKFFFFFDVPDFDFLAGDIDHDAQDKTKTATPMGPFDWKKKWWQALVRDIDIDTDRIDIHGRHHPPDDIDFMFMWGDGVPHIDDSDGPRVPPPPPPPDPPPPDDWDWFDDWDAWGQHPVRDTDTTTGDGDDPPDPPPDDDPDDPGTDDDPVVVVVVCVVVVHDDDPDDDDDDDD

Secondary structure (DSSP, 8-state):
--TT-EEEE-SSSPP--TTTSTT--S-EEEE-BTTTB--SSSSEEEEE-PPPSSSPPPEEEEEEPPPB-PPTT-EEEEEEEE-HHHHBS-TTT--SBSEEEEEEEESSTTSS-EEEEEHHHHHTTS-HHHHHHHTT-SHHHH--EEEEEE-GGGTTS-BEEEEEEEESS---EEEEEEEEEPPPPB--BPPPTTPBPB---TTPPPBSS---B--TT--EEE-B--BS-SEEEEEEE-TTSSEEEE--SSEEE--PPTT---PPPEEEEEETTEEEEEE-HHHHS---TT-GGG---------EEEEEEBTTS-EEEEEB----TT-TT-------TT-PPPHHHHHHHHHHHTPPP-S--------

Radius of gyration: 27.5 Å; Cα contacts (8 Å, |Δi|>4): 747; chains: 1; bounding box: 61×42×86 Å

Nearest PDB structures (foldseek):
  4itc-assembly1_A  TM=6.569E-01  e=3.469E-06  Porphyromonas gingivalis
  3s5l-assembly1_G  TM=3.155E-01  e=6.737E-02  Homo sapiens
  8w90-assembly2_D  TM=3.009E-01  e=1.638E-01  Homo sapiens
  9fls-assembly1_A  TM=2.305E-01  e=1.329E-01  Aureispira sp. CCB-QB1
  9flv-assembly1_A  TM=2.163E-01  e=1.631E+00  Aureispira sp. CCB-QB1

pLDDT: mean 73.02, std 22.67, range [22.14, 98.62]

Sequence (367 aa):
MPDGWSDTSKADPANKPYPDDPTDFTWVTMPSNGLNAITPWGACFAMVQCHYGVTPEASDEWLVTPTITPQTDDLLHFYMAYNPYFMLRDRENGEGWLSRLEVLASTDDGANWTLIWNNYDEALKVSAEERYKASIGESEVTDFNPYFIDIKDYYNKPVKFAFRFVGAGGYRVAIDNVTVGVPYPEAKYTLPEGILYPALLPGVLEPKSPMFMGAPDTEYVWKNDSFNGRAFEWAYTGLDGEIKQTTESDLTTPAYPTGTVAALPQLITSFGPNTDGPWVIATNSNLDPDNPASGNAAIRFGGEAGEVEAVDGSLVTGGFATYNYFDPNLKALAYNRLIEFSGDVDRAWEALLGMQEHEDDFVMGIG